Protein AF-A0A165ENP5-F1 (afdb_monomer)

Solvent-accessible surface area (backbone atoms only — not comparable to full-atom values): 23425 Å² total; per-residue (Å²): 104,73,68,52,56,52,50,51,62,69,72,46,91,74,81,82,77,80,68,81,75,86,64,61,49,88,50,73,84,78,56,50,77,87,70,47,70,85,53,81,78,75,86,72,96,71,73,92,75,52,76,76,87,35,48,94,46,67,78,52,72,85,75,48,96,73,65,76,79,52,60,53,64,81,72,68,89,69,57,70,58,74,38,61,77,60,36,72,41,37,49,46,19,20,31,40,70,56,42,59,54,91,91,49,53,82,60,71,64,71,63,85,84,69,67,70,76,65,61,81,76,35,86,84,64,39,73,92,78,55,84,84,87,71,84,87,50,66,66,52,39,48,76,41,33,80,76,67,44,96,75,71,53,81,60,44,89,58,85,88,79,60,86,81,76,85,81,81,86,79,88,62,86,88,54,69,94,81,71,88,56,88,87,54,79,82,85,71,77,80,78,59,55,94,84,56,77,87,62,47,74,60,40,72,75,33,36,74,87,55,72,50,56,89,80,67,79,81,59,92,86,72,67,69,94,57,75,89,55,72,96,70,73,94,73,81,78,70,82,37,82,61,53,80,84,70,59,75,89,75,58,65,87,63,52,69,62,49,61,39,80,80,69,86,95,60,57,68,71,56,56,51,48,37,33,51,53,44,48,51,65,72,72,59,77,92,80,88,78,91,83,84,89,79,94,68,59,67,67,55,51,49,48,50,50,53,54,51,51,51,51,54,52,51,52,49,38,59,75,66,69,41,84,53,55,42,71,40,71,75,71,50,79,41,69,77,56,85,84,75,85,81,84,79,132

Foldseek 3Di:
DVVLVVCVVVVDPDDDDADPPNDDQADAQDDCVPPPPPDDDDDDRDDDDDCPPCVVPVPDVPPDPDPDQFDFDQPPPDQPVLCVCLDLLLLQQCQAVQHADVLAAGDDHPDPPPPVPVVCPDPVNPPVPDDPPDDDDVSCCSAVVVPPDPDRPRHGHDDPHDPGDPDDDDPDPVDAPDDDDPVDDDDDPVPPPPPPPPCPVCCVVQNPPNPNVVPDDDPPPDDDPQPPDDPDDPDPPRPDRGDHDDDPVVDDPCVVVLSGRDDPPDDVVVSVVSNVVSVCVSPDDDDDDDDDDDDDDPVNVVSVVLVVVVVVVVVVCVVVVVPQWDQTSVRDTDGVDDDDDPPDD

Sequence (345 aa):
MLLAMWREKRDRRHFKCMHLLPVDDEEPPLDYGDNVLDVNFLKSIQLELDQEEDAAICEWFFYDTKHLLDTPHFNKPSCNNLSYFFNKKSFFTAKALNMAIPGGLKFEPLYWDMDTFDEDWNEFGDIKKVIIRQHIRTEFKVTFSHLCNSLPRSVHISPYHTPKNVYIHTDDPGLPAFYFDPLINPISSWVMSKNTPLVLHEDIIFGPNDADDDDFQLPEEIEPFLKTNHCQTTSLQTLSLSGRMQCVQDVPLVKNWYLAHCPPNQPLKVCVSYQKLLKCSVLNEPKTQPEKTTHLDWVEAGLQVCRQGYNMLNLFIHCKDLNYLHLDYNVNPKPVKTFIDDQGA

Radius of gyration: 34.49 Å; Cα contacts (8 Å, |Δi|>4): 209; chains: 1; bounding box: 84×54×108 Å

Structure (mmCIF, N/CA/C/O backbone):
data_AF-A0A165ENP5-F1
#
_entry.id   AF-A0A165ENP5-F1
#
loop_
_atom_site.group_PDB
_atom_site.id
_atom_site.type_symbol
_atom_site.label_atom_id
_atom_site.label_alt_id
_atom_site.label_comp_id
_atom_site.label_asym_id
_atom_site.label_entity_id
_atom_site.label_seq_id
_atom_site.pdbx_PDB_ins_code
_atom_site.Cartn_x
_atom_site.Cartn_y
_atom_site.Cartn_z
_atom_site.occupancy
_atom_site.B_iso_or_equiv
_atom_site.auth_seq_id
_atom_site.auth_comp_id
_atom_site.auth_asym_id
_atom_site.auth_atom_id
_atom_site.pdbx_PDB_model_num
ATOM 1 N N . MET A 1 1 ? 8.917 11.444 8.156 1.00 83.62 1 MET A N 1
ATOM 2 C CA . MET A 1 1 ? 9.238 11.937 6.790 1.00 83.62 1 MET A CA 1
ATOM 3 C C . MET A 1 1 ? 8.046 12.558 6.052 1.00 83.62 1 MET A C 1
ATOM 5 O O . MET A 1 1 ? 8.142 13.728 5.708 1.00 83.62 1 MET A O 1
ATOM 9 N N . LEU A 1 2 ? 6.930 11.840 5.822 1.00 86.12 2 LEU A N 1
ATOM 10 C CA . LEU A 1 2 ? 5.779 12.349 5.043 1.00 86.12 2 LEU A CA 1
ATOM 11 C C . LEU A 1 2 ? 5.306 13.745 5.502 1.00 86.12 2 LEU A C 1
ATOM 13 O O . LEU A 1 2 ? 5.234 14.662 4.691 1.00 86.12 2 LEU A O 1
ATOM 17 N N . LEU A 1 3 ? 5.053 13.918 6.804 1.00 88.88 3 LEU A N 1
ATOM 18 C CA . LEU A 1 3 ? 4.597 15.191 7.377 1.00 88.88 3 LEU A CA 1
ATOM 19 C C . LEU A 1 3 ? 5.619 16.323 7.203 1.00 88.88 3 LEU A C 1
ATOM 21 O O . LEU A 1 3 ? 5.242 17.411 6.776 1.00 88.88 3 LEU A O 1
ATOM 25 N N . ALA A 1 4 ? 6.900 16.058 7.479 1.00 89.25 4 ALA A N 1
ATOM 26 C CA . ALA A 1 4 ? 7.973 17.041 7.331 1.00 89.25 4 ALA A CA 1
ATOM 27 C C . ALA A 1 4 ? 8.077 17.544 5.882 1.00 89.25 4 ALA A C 1
ATOM 29 O O . ALA A 1 4 ? 8.069 18.746 5.645 1.00 89.25 4 ALA A O 1
ATOM 30 N N . MET A 1 5 ? 8.057 16.638 4.897 1.00 91.50 5 MET A N 1
ATOM 31 C CA . MET A 1 5 ? 8.101 17.016 3.479 1.00 91.50 5 MET A CA 1
ATOM 32 C C . MET A 1 5 ? 6.860 17.802 3.035 1.00 91.50 5 MET A C 1
ATOM 34 O O . MET A 1 5 ? 6.961 18.696 2.197 1.00 91.50 5 MET A O 1
ATOM 38 N N . TRP A 1 6 ? 5.682 17.477 3.576 1.00 92.50 6 TRP A N 1
ATOM 39 C CA . TRP A 1 6 ? 4.446 18.206 3.279 1.00 92.50 6 TRP A CA 1
ATOM 40 C C . TRP A 1 6 ? 4.456 19.621 3.855 1.00 92.50 6 TRP A C 1
ATOM 42 O O . TRP A 1 6 ? 4.022 20.542 3.165 1.00 92.50 6 TRP A O 1
ATOM 52 N N . ARG A 1 7 ? 4.950 19.798 5.088 1.00 92.00 7 ARG A N 1
ATOM 53 C CA . ARG A 1 7 ? 5.160 21.121 5.696 1.00 92.00 7 ARG A CA 1
ATOM 54 C C . ARG A 1 7 ? 6.159 21.923 4.865 1.00 92.00 7 ARG A C 1
ATOM 56 O O . ARG A 1 7 ? 5.800 22.972 4.349 1.00 92.00 7 ARG A O 1
ATOM 63 N N . GLU A 1 8 ? 7.318 21.341 4.564 1.00 92.50 8 GLU A N 1
ATOM 64 C CA . GLU A 1 8 ? 8.363 22.006 3.781 1.00 92.50 8 GLU A CA 1
ATOM 65 C C . GLU A 1 8 ? 7.873 22.462 2.399 1.00 92.50 8 GLU A C 1
ATOM 67 O O . GLU A 1 8 ? 8.142 23.582 1.965 1.00 92.50 8 GLU A O 1
ATOM 72 N N . LYS A 1 9 ? 7.111 21.612 1.698 1.00 93.81 9 LYS A N 1
ATOM 73 C CA . LYS A 1 9 ? 6.538 21.950 0.389 1.00 93.81 9 LYS A CA 1
ATOM 74 C C . LYS A 1 9 ? 5.467 23.040 0.474 1.00 93.81 9 LYS A C 1
ATOM 76 O O . LYS A 1 9 ? 5.295 23.778 -0.491 1.00 93.81 9 LYS A O 1
ATOM 81 N N . ARG A 1 10 ? 4.722 23.106 1.579 1.00 93.75 10 ARG A N 1
ATOM 82 C CA . ARG A 1 10 ? 3.702 24.136 1.815 1.00 93.75 10 ARG A CA 1
ATOM 83 C C . ARG A 1 10 ? 4.341 25.482 2.149 1.00 93.75 10 ARG A C 1
ATOM 85 O O . ARG A 1 10 ? 3.879 26.504 1.653 1.00 93.75 10 ARG A O 1
ATOM 92 N N . ASP A 1 11 ? 5.383 25.464 2.973 1.00 93.88 11 ASP A N 1
ATOM 93 C CA . ASP A 1 11 ? 5.962 26.666 3.571 1.00 93.88 11 ASP A CA 1
ATOM 94 C C . ASP A 1 11 ? 6.992 27.330 2.635 1.00 93.88 11 ASP A C 1
ATOM 96 O O . ASP A 1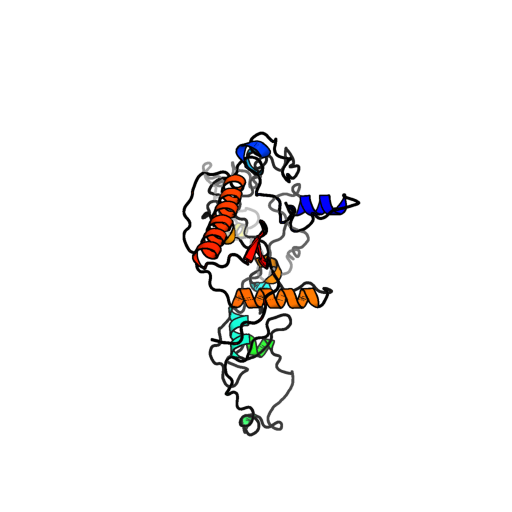 11 ? 7.124 28.559 2.604 1.00 93.88 11 ASP A O 1
ATOM 100 N N . ARG A 1 12 ? 7.686 26.551 1.790 1.00 93.00 12 ARG A N 1
ATOM 101 C CA . ARG A 1 12 ? 8.595 27.101 0.772 1.00 93.00 12 ARG A CA 1
ATOM 102 C C . ARG A 1 12 ? 7.836 27.762 -0.378 1.00 93.00 12 ARG A C 1
ATOM 104 O O . ARG A 1 12 ? 7.096 27.116 -1.111 1.00 93.00 12 ARG A O 1
ATOM 111 N N . ARG A 1 13 ? 8.143 29.040 -0.634 1.00 91.19 13 ARG A N 1
ATOM 112 C CA . ARG A 1 13 ? 7.609 29.798 -1.786 1.00 91.19 13 ARG A CA 1
ATOM 113 C C . ARG A 1 13 ? 8.140 29.307 -3.134 1.00 91.19 13 ARG A C 1
ATOM 115 O O . ARG A 1 13 ? 7.395 29.244 -4.102 1.00 91.19 13 ARG A O 1
ATOM 122 N N . HIS A 1 14 ? 9.433 28.990 -3.193 1.00 92.25 14 HIS A N 1
ATOM 123 C CA . HIS A 1 14 ? 10.100 28.524 -4.404 1.00 92.25 14 HIS A CA 1
ATOM 124 C C . HIS A 1 14 ? 10.856 27.241 -4.093 1.00 92.25 14 HIS A C 1
ATOM 126 O O . HIS A 1 14 ? 11.814 27.238 -3.320 1.00 92.25 14 HIS A O 1
ATOM 132 N N . PHE A 1 15 ? 10.418 26.148 -4.707 1.00 92.94 15 PHE A N 1
ATOM 133 C CA . PHE A 1 15 ? 11.098 24.868 -4.619 1.00 92.94 15 PHE A CA 1
ATOM 134 C C . PHE A 1 15 ? 11.884 24.640 -5.911 1.00 92.94 15 PHE A C 1
ATOM 136 O O . PHE A 1 15 ? 11.299 24.341 -6.952 1.00 92.94 15 PHE A O 1
ATOM 143 N N . LYS A 1 16 ? 13.209 24.822 -5.860 1.00 91.94 16 LYS A N 1
ATOM 144 C CA . LYS A 1 16 ? 14.089 24.548 -7.001 1.00 91.94 16 LYS A CA 1
ATOM 145 C C . LYS A 1 16 ? 14.388 23.052 -7.046 1.00 91.94 16 LYS A C 1
ATOM 147 O O . LYS A 1 16 ? 15.053 22.526 -6.157 1.00 91.94 16 LYS A O 1
ATOM 152 N N . CYS A 1 17 ? 13.895 22.377 -8.077 1.00 91.38 17 CYS A N 1
ATOM 153 C CA . CYS A 1 17 ? 14.315 21.014 -8.377 1.00 91.38 17 CYS A CA 1
ATOM 154 C C . CYS A 1 17 ? 15.764 21.029 -8.878 1.00 91.38 17 CYS A C 1
ATOM 156 O O . CYS A 1 17 ? 16.147 21.924 -9.633 1.00 91.38 17 CYS A O 1
ATOM 158 N N . MET A 1 18 ? 16.560 20.045 -8.463 1.00 91.00 18 MET A N 1
ATOM 159 C CA . MET A 1 18 ? 17.896 19.852 -9.023 1.00 91.00 18 MET A CA 1
ATOM 160 C C . MET A 1 18 ? 17.795 19.452 -10.498 1.00 91.00 18 MET A C 1
ATOM 162 O O . MET A 1 18 ? 16.814 18.829 -10.912 1.00 91.00 18 MET A O 1
ATOM 166 N N . HIS A 1 19 ? 18.810 19.808 -11.280 1.00 89.06 19 HIS A N 1
ATOM 167 C CA . HIS A 1 19 ? 18.935 19.313 -12.645 1.00 89.06 19 HIS A CA 1
ATOM 168 C C . HIS A 1 19 ? 19.323 17.828 -12.610 1.00 89.06 19 HIS A C 1
ATOM 170 O O . HIS A 1 19 ? 20.143 17.413 -11.792 1.00 89.06 19 HIS A O 1
ATOM 176 N N . LEU A 1 20 ? 18.677 17.023 -13.459 1.00 86.31 20 LEU A N 1
ATOM 177 C CA . LEU A 1 20 ? 19.096 15.642 -13.702 1.00 86.31 20 LEU A CA 1
ATOM 178 C C . LEU A 1 20 ? 20.436 15.677 -14.445 1.00 86.31 20 LEU A C 1
ATOM 180 O O . LEU A 1 20 ? 20.590 16.531 -15.312 1.00 86.31 20 LEU A O 1
ATOM 184 N N . LEU A 1 21 ? 21.347 14.755 -14.112 1.00 85.88 21 LEU A N 1
ATOM 185 C CA . LEU A 1 21 ? 22.770 14.799 -14.492 1.00 85.88 21 LEU A CA 1
ATOM 186 C C . LEU A 1 21 ? 23.471 16.032 -13.889 1.00 85.88 21 LEU A C 1
ATOM 188 O O . LEU A 1 21 ? 23.638 17.051 -14.551 1.00 85.88 21 LEU A O 1
ATOM 192 N N . PRO A 1 22 ? 23.818 15.979 -12.590 1.00 84.50 22 PRO A N 1
ATOM 193 C CA . PRO A 1 22 ? 24.392 17.127 -11.890 1.00 84.50 22 PRO A CA 1
ATOM 194 C C . PRO A 1 22 ? 25.841 17.446 -12.292 1.00 84.50 22 PRO A C 1
ATOM 196 O O . PRO A 1 22 ? 26.315 18.523 -11.942 1.00 84.50 22 PRO A O 1
ATOM 199 N N . VAL A 1 23 ? 26.523 16.527 -12.981 1.00 88.31 23 VAL A N 1
ATOM 200 C CA . VAL A 1 23 ? 27.928 16.625 -13.403 1.00 88.31 23 VAL A CA 1
ATOM 201 C C . VAL A 1 23 ? 27.985 16.618 -14.931 1.00 88.31 23 VAL A C 1
ATOM 203 O O . VAL A 1 23 ? 27.181 15.932 -15.572 1.00 88.31 23 VAL A O 1
ATOM 206 N N . ASP A 1 24 ? 28.901 17.404 -15.495 1.00 90.00 24 ASP A N 1
ATOM 207 C CA . ASP A 1 24 ? 29.100 17.500 -16.943 1.00 90.00 24 ASP A CA 1
ATOM 208 C C . ASP A 1 24 ? 29.692 16.203 -17.525 1.00 90.00 24 ASP A C 1
ATOM 210 O O . ASP A 1 24 ? 30.368 15.448 -16.831 1.00 90.00 24 ASP A O 1
ATOM 214 N N . ASP A 1 25 ? 29.450 15.942 -18.810 1.00 89.69 25 ASP A N 1
ATOM 215 C CA . ASP A 1 25 ? 29.830 14.687 -19.479 1.00 89.69 25 ASP A CA 1
ATOM 216 C C . ASP A 1 25 ? 31.356 14.460 -19.506 1.00 89.69 25 ASP A C 1
ATOM 218 O O . ASP A 1 25 ? 31.822 13.319 -19.492 1.00 89.69 25 ASP A O 1
ATOM 222 N N . GLU A 1 26 ? 32.131 15.545 -19.551 1.00 87.25 26 GLU A N 1
ATOM 223 C CA . GLU A 1 26 ? 33.596 15.532 -19.674 1.00 87.25 26 GLU A CA 1
ATOM 224 C C . GLU A 1 26 ? 34.315 15.622 -18.315 1.00 87.25 26 GLU A C 1
ATOM 226 O O . GLU A 1 26 ? 35.540 15.485 -18.240 1.00 87.25 26 GLU A O 1
ATOM 231 N N . GLU A 1 27 ? 33.573 15.854 -17.229 1.00 88.75 27 GLU A N 1
ATOM 232 C CA . GLU A 1 27 ? 34.141 15.980 -15.889 1.00 88.75 27 GLU A 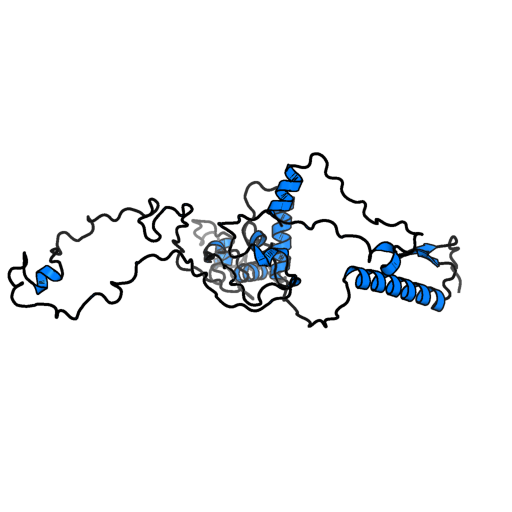CA 1
ATOM 233 C C . GLU A 1 27 ? 34.334 14.586 -15.261 1.00 88.75 27 GLU A C 1
ATOM 235 O O . GLU A 1 27 ? 33.389 13.795 -15.192 1.00 88.75 27 GLU A O 1
ATOM 240 N N . PRO A 1 28 ? 35.554 14.235 -14.808 1.00 86.75 28 PRO A N 1
ATOM 241 C CA . PRO A 1 28 ? 35.802 12.930 -14.211 1.00 86.75 28 PRO A CA 1
ATOM 242 C C . PRO A 1 28 ? 35.044 12.768 -12.881 1.00 86.75 28 PRO A C 1
ATOM 244 O O . PRO A 1 28 ? 34.806 13.754 -12.180 1.00 86.75 28 PRO A O 1
ATOM 247 N N . PRO A 1 29 ? 34.721 11.525 -12.469 1.00 86.31 29 PRO A N 1
ATOM 248 C CA . PRO A 1 29 ? 34.095 11.273 -11.177 1.00 86.31 29 PRO A CA 1
ATOM 249 C C . PRO A 1 29 ? 34.920 11.866 -10.032 1.00 86.31 29 PRO A C 1
ATOM 251 O O . PRO A 1 29 ? 36.135 11.657 -9.972 1.00 86.31 29 PRO A O 1
ATOM 254 N N . LEU A 1 30 ? 34.250 12.566 -9.113 1.00 87.06 30 LEU A N 1
ATOM 255 C CA . LEU A 1 30 ? 34.891 13.137 -7.930 1.00 87.06 30 LEU A CA 1
ATOM 256 C C . LEU A 1 30 ? 35.565 12.051 -7.086 1.00 87.06 30 LEU A C 1
ATOM 258 O O . LEU A 1 30 ? 35.014 10.964 -6.895 1.00 87.06 30 LEU A O 1
ATOM 262 N N . ASP A 1 31 ? 36.731 12.379 -6.530 1.00 87.00 31 ASP A N 1
ATOM 263 C CA . ASP A 1 31 ? 37.367 11.532 -5.527 1.00 87.00 31 ASP A CA 1
ATOM 264 C C . ASP A 1 31 ? 36.748 11.773 -4.146 1.00 87.00 31 ASP A C 1
ATOM 266 O O . ASP A 1 31 ? 36.553 12.921 -3.729 1.00 87.00 31 ASP A O 1
ATOM 270 N N . TYR A 1 32 ? 36.438 10.683 -3.444 1.00 86.81 32 TYR A N 1
ATOM 271 C CA . TYR A 1 32 ? 35.809 10.716 -2.123 1.00 86.81 32 TYR A CA 1
ATOM 272 C C . TYR A 1 32 ? 36.764 11.293 -1.073 1.00 86.81 32 TYR A C 1
ATOM 274 O O . TYR A 1 32 ? 36.343 12.084 -0.226 1.00 86.81 32 TYR A O 1
ATOM 282 N N . GLY A 1 33 ? 38.051 10.940 -1.184 1.00 87.19 33 GLY A N 1
ATOM 283 C CA . GLY A 1 33 ? 39.099 11.359 -0.260 1.00 87.19 33 GLY A CA 1
ATOM 284 C C . GLY A 1 33 ? 39.253 12.874 -0.175 1.00 87.19 33 GLY A C 1
ATOM 285 O O . GLY A 1 33 ? 39.225 13.442 0.911 1.00 87.19 33 GLY A O 1
ATOM 286 N N . ASP A 1 34 ? 39.343 13.515 -1.338 1.00 85.25 34 ASP A N 1
ATOM 287 C CA . ASP A 1 34 ? 39.658 14.939 -1.435 1.00 85.25 34 ASP A CA 1
ATOM 288 C C . ASP A 1 34 ? 38.427 15.846 -1.287 1.00 85.25 34 ASP A C 1
ATOM 290 O O . ASP A 1 34 ? 38.545 16.979 -0.823 1.00 85.25 34 ASP A O 1
ATOM 294 N N . ASN A 1 35 ? 37.240 15.378 -1.698 1.00 84.56 35 ASN A N 1
ATOM 295 C CA . ASN A 1 35 ? 36.066 16.250 -1.848 1.00 84.56 35 ASN A CA 1
ATOM 296 C C . ASN A 1 35 ? 34.932 15.980 -0.854 1.00 84.56 35 ASN A C 1
ATOM 298 O O . ASN A 1 35 ? 34.076 16.848 -0.683 1.00 84.56 35 ASN A O 1
ATOM 302 N N . VAL A 1 36 ? 34.866 14.790 -0.246 1.00 85.12 36 VAL A N 1
ATOM 303 C CA . VAL A 1 36 ? 33.688 14.364 0.534 1.00 85.12 36 VAL A CA 1
ATOM 304 C C . VAL A 1 36 ? 34.029 14.049 1.987 1.00 85.12 36 VAL A C 1
ATOM 306 O O . VAL A 1 36 ? 33.244 14.411 2.860 1.00 85.12 36 VAL A O 1
ATOM 309 N N . LEU A 1 37 ? 35.188 13.441 2.264 1.00 85.00 37 LEU A N 1
ATOM 310 C CA . LEU A 1 37 ? 35.573 13.022 3.620 1.00 85.00 37 LEU A CA 1
ATOM 311 C C . LEU A 1 37 ? 35.550 14.155 4.656 1.00 85.00 37 LEU A C 1
ATOM 313 O O . LEU A 1 37 ? 35.055 13.957 5.764 1.00 85.00 37 LEU A O 1
ATOM 317 N N . ASP A 1 38 ? 36.059 15.332 4.292 1.00 82.12 38 ASP A N 1
ATOM 318 C CA . ASP A 1 38 ? 36.242 16.453 5.225 1.00 82.12 38 ASP A CA 1
ATOM 319 C C . ASP A 1 38 ? 35.040 17.416 5.272 1.00 82.12 38 ASP A C 1
ATOM 321 O O . ASP A 1 38 ? 35.043 18.409 6.008 1.00 82.12 38 ASP A O 1
ATOM 325 N N . VAL A 1 39 ? 33.991 17.151 4.487 1.00 85.44 39 VAL A N 1
ATOM 326 C CA . VAL A 1 39 ? 32.818 18.024 4.406 1.00 85.44 39 VAL A CA 1
ATOM 327 C C . VAL A 1 39 ? 31.782 17.609 5.442 1.00 85.44 39 VAL A C 1
ATOM 329 O O . VAL A 1 39 ? 31.259 16.498 5.433 1.00 85.44 39 VAL A O 1
ATOM 332 N N . ASN A 1 40 ? 31.411 18.552 6.311 1.00 81.94 40 ASN A N 1
ATOM 333 C CA . ASN A 1 40 ? 30.320 18.337 7.255 1.00 81.94 40 ASN A CA 1
ATOM 334 C C . ASN A 1 40 ? 28.999 18.102 6.515 1.00 81.94 40 ASN A C 1
ATOM 336 O O . ASN A 1 40 ? 28.561 18.930 5.709 1.00 81.94 40 ASN A O 1
ATOM 340 N N . PHE A 1 41 ? 28.330 16.999 6.844 1.00 82.38 41 PHE A N 1
ATOM 341 C CA . PHE A 1 41 ? 27.030 16.681 6.274 1.00 82.38 41 PHE A CA 1
ATOM 342 C C . PHE A 1 41 ? 25.979 17.733 6.635 1.00 82.38 41 PHE A C 1
ATOM 344 O O . PHE A 1 41 ? 25.905 18.242 7.757 1.00 82.38 41 PHE A O 1
ATOM 351 N N . LEU A 1 42 ? 25.116 18.028 5.665 1.00 86.31 42 LEU A N 1
ATOM 352 C CA . LEU A 1 42 ? 23.923 18.834 5.888 1.00 86.31 42 LEU A CA 1
ATOM 353 C C . LEU A 1 42 ? 22.960 18.105 6.830 1.00 86.31 42 LEU A C 1
ATOM 355 O O . LEU A 1 42 ? 22.892 16.875 6.857 1.00 86.31 42 LEU A O 1
ATOM 359 N N . LYS A 1 43 ? 22.163 18.882 7.569 1.00 83.88 43 LYS A N 1
ATOM 360 C CA . LYS A 1 43 ? 21.146 18.329 8.464 1.00 83.88 43 LYS A CA 1
ATOM 361 C C . LYS A 1 43 ? 20.153 17.473 7.670 1.00 83.88 43 LYS A C 1
ATOM 363 O O . LYS A 1 43 ? 19.597 17.919 6.665 1.00 83.88 43 LYS A O 1
ATOM 368 N N . SER A 1 44 ? 19.924 16.250 8.142 1.00 85.00 44 SER A N 1
ATOM 369 C CA . SER A 1 44 ? 18.939 15.338 7.568 1.00 85.00 44 SER A CA 1
ATOM 370 C C . SER A 1 44 ? 17.506 15.823 7.826 1.00 85.00 44 SER A C 1
ATOM 372 O O . SER A 1 44 ? 17.253 16.717 8.638 1.00 85.00 44 SER A O 1
ATOM 374 N N . ILE A 1 45 ? 16.536 15.237 7.118 1.00 84.88 45 ILE A N 1
ATOM 375 C CA . ILE A 1 45 ? 15.117 15.552 7.321 1.00 84.88 45 ILE A CA 1
ATOM 376 C C . ILE A 1 45 ? 14.669 14.945 8.655 1.00 84.88 45 ILE A C 1
ATOM 378 O O . ILE A 1 45 ? 14.308 13.770 8.723 1.00 84.88 45 ILE A O 1
ATOM 382 N N . GLN A 1 46 ? 14.660 15.767 9.698 1.00 83.69 46 GLN A N 1
ATOM 383 C CA . GLN A 1 46 ? 14.171 15.416 11.029 1.00 83.69 46 GLN A CA 1
ATOM 384 C C . GLN A 1 46 ? 12.820 16.094 11.281 1.00 83.69 46 GLN A C 1
ATOM 386 O O . GLN A 1 46 ? 12.576 17.207 10.815 1.00 83.69 46 GLN A O 1
ATOM 391 N N . LEU A 1 47 ? 11.922 15.397 11.976 1.00 85.25 47 LEU A N 1
ATOM 392 C CA . LEU A 1 47 ? 10.689 15.989 12.497 1.00 85.25 47 LEU A CA 1
ATOM 393 C C . LEU A 1 47 ? 10.966 16.435 13.934 1.00 85.25 47 LEU A C 1
ATOM 395 O O . LEU A 1 47 ? 11.618 15.707 14.673 1.00 85.25 47 LEU A O 1
ATOM 399 N N . GLU A 1 48 ? 10.484 17.611 14.318 1.00 83.88 48 GLU A N 1
ATOM 400 C CA . GLU A 1 48 ? 10.505 18.037 15.719 1.00 83.88 48 GLU A CA 1
ATOM 401 C C . GLU A 1 48 ? 9.507 17.173 16.499 1.00 83.88 48 GLU A C 1
ATOM 403 O O . GLU A 1 48 ? 8.323 17.152 16.155 1.00 83.88 48 GLU A O 1
ATOM 408 N N . LEU A 1 49 ? 10.023 16.409 17.464 1.00 85.56 49 LEU A N 1
ATOM 409 C CA . LEU A 1 49 ? 9.246 15.543 18.354 1.00 85.56 49 LEU A CA 1
ATOM 410 C C . LEU A 1 49 ? 8.946 16.276 19.657 1.00 85.56 49 LEU A C 1
ATOM 412 O O . LEU A 1 49 ? 9.734 17.128 20.083 1.00 85.56 49 LEU A O 1
ATOM 416 N N . ASP A 1 50 ? 7.8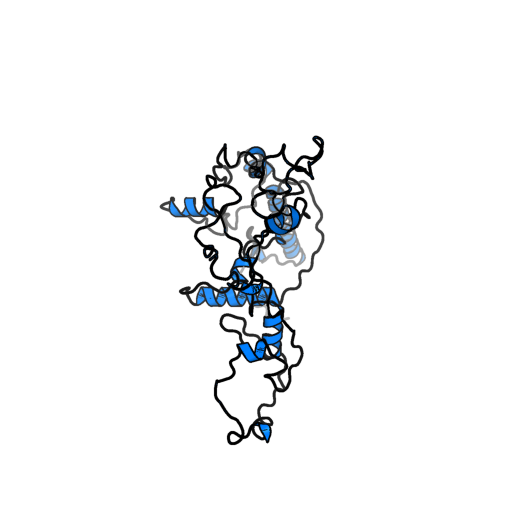27 15.924 20.279 1.00 87.81 50 ASP A N 1
ATOM 417 C CA . ASP A 1 50 ? 7.468 16.452 21.590 1.00 87.81 50 ASP A CA 1
ATOM 418 C C . ASP A 1 50 ? 8.260 15.724 22.688 1.00 87.81 50 ASP A C 1
ATOM 420 O O . ASP A 1 50 ? 8.392 14.501 22.685 1.00 87.81 50 ASP A O 1
ATOM 424 N N . GLN A 1 51 ? 8.811 16.471 23.642 1.00 84.25 51 GLN A N 1
ATOM 425 C CA . GLN A 1 51 ? 9.622 15.898 24.716 1.00 84.25 51 GLN A CA 1
ATOM 426 C C . GLN A 1 51 ? 8.790 15.087 25.715 1.00 84.25 51 GLN A C 1
ATOM 428 O O . GLN A 1 51 ? 9.346 14.191 26.348 1.00 84.25 51 GLN A O 1
ATOM 433 N N . GLU A 1 52 ? 7.495 15.379 25.855 1.00 84.19 5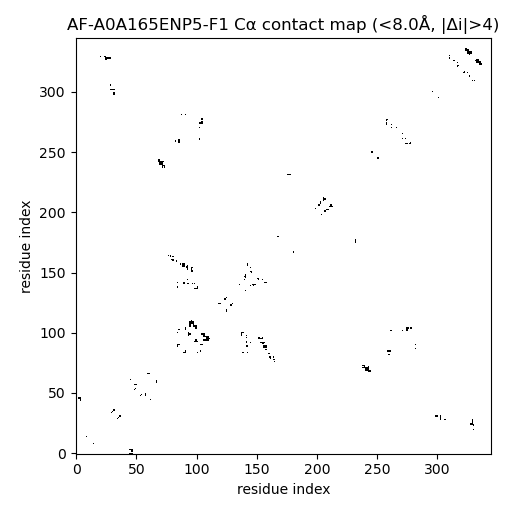2 GLU A N 1
ATOM 434 C CA . GLU A 1 52 ? 6.610 14.686 26.796 1.00 84.19 52 GLU A CA 1
ATOM 435 C C . GLU A 1 52 ? 5.857 13.532 26.124 1.00 84.19 52 GLU A C 1
ATOM 437 O O . GLU A 1 52 ? 5.906 12.402 26.614 1.00 84.19 52 GLU A O 1
ATOM 442 N N . GLU A 1 53 ? 5.210 13.776 24.980 1.00 82.25 53 GLU A N 1
ATOM 443 C CA . GLU A 1 53 ? 4.405 12.752 24.292 1.00 82.25 53 GLU A CA 1
ATOM 444 C C . GLU A 1 53 ? 5.272 11.688 23.598 1.00 82.25 53 GLU A C 1
ATOM 446 O O . GLU A 1 53 ? 4.978 10.492 23.677 1.00 82.25 53 GLU A O 1
ATOM 451 N N . ASP A 1 54 ? 6.380 12.098 22.969 1.00 84.19 54 ASP A N 1
ATOM 452 C CA . ASP A 1 54 ? 7.269 11.204 22.217 1.00 84.19 54 ASP A CA 1
ATOM 453 C C . ASP A 1 54 ? 8.485 10.743 23.042 1.00 84.19 54 ASP A C 1
ATOM 455 O O . ASP A 1 54 ? 9.432 10.172 22.491 1.00 84.19 54 ASP A O 1
ATOM 459 N N . ALA A 1 55 ? 8.477 10.939 24.367 1.00 82.38 55 ALA A N 1
ATOM 460 C CA . ALA A 1 55 ? 9.602 10.643 25.264 1.00 82.38 55 ALA A CA 1
ATOM 461 C C . ALA A 1 55 ? 10.193 9.231 25.070 1.00 82.38 55 ALA A C 1
ATOM 463 O O . ALA A 1 55 ? 11.408 9.048 25.106 1.00 82.38 55 ALA A O 1
ATOM 464 N N . ALA A 1 56 ? 9.342 8.233 24.803 1.00 79.81 56 ALA A N 1
ATOM 465 C CA . ALA A 1 56 ? 9.749 6.841 24.587 1.00 79.81 56 ALA A CA 1
ATOM 466 C C . ALA A 1 56 ? 10.543 6.603 23.283 1.00 79.81 56 ALA A C 1
ATOM 468 O O . ALA A 1 56 ? 11.171 5.554 23.116 1.00 79.81 56 ALA A O 1
ATOM 469 N N . ILE A 1 57 ? 10.481 7.542 22.337 1.00 80.00 57 ILE A N 1
ATOM 470 C CA . ILE A 1 57 ? 11.000 7.416 20.967 1.00 80.00 57 ILE A CA 1
ATOM 471 C C . ILE A 1 57 ? 12.067 8.491 20.668 1.00 80.00 57 ILE A C 1
ATOM 473 O O . ILE A 1 57 ? 12.954 8.263 19.842 1.00 80.00 57 ILE A O 1
ATOM 477 N N . CYS A 1 58 ? 12.033 9.629 21.370 1.00 78.88 58 CYS A N 1
ATOM 478 C CA . CYS A 1 58 ? 12.893 10.800 21.167 1.00 78.88 58 CYS A CA 1
ATOM 479 C C . CYS A 1 58 ? 14.401 10.506 21.096 1.00 78.88 58 CYS A C 1
ATOM 481 O O . CYS A 1 58 ? 15.096 11.112 20.280 1.00 78.88 58 CYS A O 1
ATOM 483 N N . GLU A 1 59 ? 14.915 9.592 21.923 1.00 74.56 59 GLU A N 1
ATOM 484 C CA . GLU A 1 59 ? 16.360 9.342 22.029 1.00 74.56 59 GLU A CA 1
ATOM 485 C C . GLU A 1 59 ? 16.929 8.564 20.830 1.00 74.56 59 GLU A C 1
ATOM 487 O O . GLU A 1 59 ? 18.009 8.886 20.342 1.00 74.56 59 GLU A O 1
ATOM 492 N N . TRP A 1 60 ? 16.203 7.572 20.307 1.00 74.69 60 TRP A N 1
ATOM 493 C CA . TRP A 1 60 ? 16.757 6.605 19.346 1.00 74.69 60 TRP A CA 1
ATOM 494 C C . TRP A 1 60 ? 16.220 6.753 17.913 1.00 74.69 60 TRP A C 1
ATOM 496 O O . TRP A 1 60 ? 16.827 6.246 16.968 1.00 74.69 60 TRP A O 1
ATOM 506 N N . PHE A 1 61 ? 15.103 7.454 17.702 1.00 75.31 61 PHE A N 1
ATOM 507 C CA . PHE A 1 61 ? 14.416 7.486 16.401 1.00 75.31 61 PHE A CA 1
ATOM 508 C C . PHE A 1 61 ? 15.183 8.194 15.276 1.00 75.31 61 PHE A C 1
ATOM 510 O O . PHE A 1 61 ? 15.045 7.811 14.117 1.00 75.31 61 PHE A O 1
ATOM 517 N N . PHE A 1 62 ? 15.992 9.213 15.585 1.00 67.56 62 PHE A N 1
ATOM 518 C CA . PHE A 1 62 ? 16.741 9.970 14.568 1.00 67.56 62 PHE A CA 1
ATOM 519 C C . PHE A 1 62 ? 18.246 9.716 14.546 1.00 67.56 62 PHE A C 1
ATOM 521 O O . PHE A 1 62 ? 18.898 10.140 13.590 1.00 67.56 62 PHE A O 1
ATOM 528 N N . TYR A 1 63 ? 18.794 9.074 15.576 1.00 64.94 63 TYR A N 1
ATOM 529 C CA . TYR A 1 63 ? 20.242 8.986 15.768 1.00 64.94 63 TYR A CA 1
ATOM 530 C C . TYR A 1 63 ? 20.819 7.602 15.441 1.00 64.94 63 TYR A C 1
ATOM 532 O O . TYR A 1 63 ? 21.963 7.530 14.997 1.00 64.94 63 TYR A O 1
ATOM 540 N N . ASP A 1 64 ? 20.027 6.527 15.535 1.00 63.31 64 ASP A N 1
ATOM 541 C CA . ASP A 1 64 ? 20.491 5.170 15.228 1.00 63.31 64 ASP A CA 1
ATOM 542 C C . ASP A 1 64 ? 20.123 4.711 13.811 1.00 63.31 64 ASP A C 1
ATOM 544 O O . ASP A 1 64 ? 18.968 4.744 13.394 1.00 63.31 64 ASP A O 1
ATOM 548 N N . THR A 1 65 ? 21.112 4.199 13.072 1.00 59.12 65 THR A N 1
ATOM 549 C CA . THR A 1 65 ? 20.926 3.619 11.724 1.00 59.12 65 THR A CA 1
ATOM 550 C C . THR A 1 65 ? 20.332 2.207 11.744 1.00 59.12 65 THR A C 1
ATOM 552 O O . THR A 1 65 ? 19.825 1.730 10.727 1.00 59.12 65 THR A O 1
ATOM 555 N N . LYS A 1 66 ? 20.375 1.523 12.893 1.00 56.16 66 LYS A N 1
ATOM 556 C CA . LYS A 1 66 ? 19.766 0.207 13.123 1.00 56.16 66 LYS A CA 1
ATOM 557 C C . LYS A 1 66 ? 18.906 0.284 14.378 1.00 56.16 66 LYS A C 1
ATOM 559 O O . LYS A 1 66 ? 19.407 0.118 15.482 1.00 56.16 66 LYS A O 1
ATOM 564 N N . HIS A 1 67 ? 17.619 0.555 14.200 1.00 56.53 67 HIS A N 1
ATOM 565 C CA . HIS A 1 67 ? 16.678 0.607 15.317 1.00 56.53 67 HIS A CA 1
ATOM 566 C C . HIS A 1 67 ? 16.491 -0.767 15.984 1.00 56.53 67 HIS A C 1
ATOM 568 O O . HIS A 1 67 ? 16.744 -1.805 15.363 1.00 56.53 67 HIS A O 1
ATOM 574 N N . LEU A 1 68 ? 16.032 -0.737 17.244 1.00 51.06 68 LEU A N 1
ATOM 575 C CA . LEU A 1 68 ? 15.697 -1.886 18.093 1.00 51.06 68 LEU A CA 1
ATOM 576 C C . LEU A 1 68 ? 15.091 -3.047 17.281 1.00 51.06 68 LEU A C 1
ATOM 578 O O . LEU A 1 68 ? 14.088 -2.875 16.587 1.00 51.06 68 LEU A O 1
ATOM 582 N N . LEU A 1 69 ? 15.698 -4.232 17.408 1.00 45.94 69 LEU A N 1
ATOM 583 C CA . LEU A 1 69 ? 15.401 -5.447 16.634 1.00 45.94 69 LEU A CA 1
ATOM 584 C C . LEU A 1 69 ? 13.980 -6.011 16.827 1.00 45.94 69 LEU A C 1
ATOM 586 O O . LEU A 1 69 ? 13.607 -6.941 16.121 1.00 45.94 69 LEU A O 1
ATOM 590 N N . ASP A 1 70 ? 13.180 -5.426 17.715 1.00 41.38 70 ASP A N 1
ATOM 591 C CA . ASP A 1 70 ? 11.816 -5.838 18.020 1.00 41.38 70 ASP A CA 1
ATOM 592 C C . ASP A 1 70 ? 10.965 -4.602 18.326 1.00 41.38 70 ASP A C 1
ATOM 594 O O . ASP A 1 70 ? 10.869 -4.161 19.470 1.00 41.38 70 ASP A O 1
ATOM 598 N N . THR A 1 71 ? 10.347 -4.013 17.299 1.00 41.03 71 THR A N 1
ATOM 599 C CA . THR A 1 71 ? 9.283 -3.022 17.506 1.00 41.03 71 THR A CA 1
ATOM 600 C C . THR A 1 71 ? 7.933 -3.609 17.091 1.00 41.03 71 THR A C 1
ATOM 602 O O . THR A 1 71 ? 7.809 -4.177 16.000 1.00 41.03 71 THR A O 1
ATOM 605 N N . PRO A 1 72 ? 6.903 -3.507 17.951 1.00 45.06 72 PRO A N 1
ATOM 606 C CA . PRO A 1 72 ? 5.565 -3.989 17.649 1.00 45.06 72 PRO A CA 1
ATOM 607 C C . PRO A 1 72 ? 4.963 -3.160 16.511 1.00 45.06 72 PRO A C 1
ATOM 609 O O . PRO A 1 72 ? 4.706 -1.964 16.651 1.00 45.06 72 PRO A O 1
ATOM 612 N N . HIS A 1 73 ? 4.688 -3.787 15.368 1.00 44.12 73 HIS A N 1
ATOM 613 C CA . HIS A 1 73 ? 3.876 -3.145 14.342 1.00 44.12 73 HIS A CA 1
ATOM 614 C C . HIS A 1 73 ? 2.419 -3.095 14.799 1.00 44.12 73 HIS A C 1
ATOM 616 O O . HIS A 1 73 ? 1.773 -4.129 14.973 1.00 44.12 73 HIS A O 1
ATOM 622 N N . PHE A 1 74 ? 1.874 -1.884 14.926 1.00 38.56 74 PHE A N 1
ATOM 623 C CA . PHE A 1 74 ? 0.438 -1.698 15.079 1.00 38.56 74 PHE A CA 1
ATOM 624 C C . PHE A 1 74 ? -0.261 -2.051 13.763 1.00 38.56 74 PHE A C 1
ATOM 626 O O . PHE A 1 74 ? -0.426 -1.223 12.864 1.00 38.56 74 PHE A O 1
ATOM 633 N N . ASN A 1 75 ? -0.704 -3.299 13.644 1.00 43.31 75 ASN A N 1
ATOM 634 C CA . ASN A 1 75 ? -1.751 -3.624 12.693 1.00 43.31 75 ASN A CA 1
ATOM 635 C C . ASN A 1 75 ? -3.048 -3.061 13.264 1.00 43.31 75 ASN A C 1
ATOM 637 O O . ASN A 1 75 ? -3.668 -3.679 14.129 1.00 43.31 75 ASN A O 1
ATOM 641 N N . LYS A 1 76 ? -3.461 -1.882 12.776 1.00 46.12 76 LYS A N 1
ATOM 642 C CA . LYS A 1 76 ? -4.816 -1.371 13.015 1.00 46.12 76 LYS A CA 1
ATOM 643 C C . LYS A 1 76 ? -5.791 -2.531 12.798 1.00 46.12 76 LYS A C 1
ATOM 645 O O . LYS A 1 76 ? -5.622 -3.222 11.788 1.00 46.12 76 LYS A O 1
ATOM 650 N N . PRO A 1 77 ? -6.773 -2.767 13.690 1.00 48.16 77 PRO A N 1
ATOM 651 C CA . PRO A 1 77 ? -7.762 -3.816 13.493 1.00 48.16 77 PRO A CA 1
ATOM 652 C C . PRO A 1 77 ? -8.484 -3.559 12.170 1.00 48.16 77 PRO A C 1
ATOM 654 O O . PRO A 1 77 ? -9.381 -2.724 12.050 1.00 48.16 77 PRO A O 1
ATOM 657 N N . SER A 1 78 ? -7.995 -4.234 11.135 1.00 56.31 78 SER A N 1
ATOM 658 C CA . SER A 1 78 ? -8.470 -4.112 9.773 1.00 56.31 78 SER A CA 1
ATOM 659 C C . SER A 1 78 ? -9.825 -4.785 9.732 1.00 56.31 78 SER A C 1
ATOM 661 O O . SER A 1 78 ? -9.946 -5.991 9.947 1.00 56.31 78 SER A O 1
ATOM 663 N N . CYS A 1 79 ? -10.866 -4.007 9.459 1.00 62.06 79 CYS A N 1
ATOM 664 C CA . CYS A 1 79 ? -12.167 -4.560 9.135 1.00 62.06 79 CYS A CA 1
ATOM 665 C C . CYS A 1 79 ? -12.037 -5.345 7.825 1.00 62.06 79 CYS A C 1
ATOM 667 O O . CYS A 1 79 ? -12.153 -4.771 6.746 1.00 62.06 79 CYS A O 1
ATOM 669 N N . ASN A 1 80 ? -11.842 -6.660 7.912 1.00 72.00 80 ASN A N 1
ATOM 670 C CA . ASN A 1 80 ? -11.732 -7.547 6.746 1.00 72.00 80 ASN A CA 1
ATOM 671 C C . ASN A 1 80 ? -12.975 -7.498 5.835 1.00 72.00 80 ASN A C 1
ATOM 673 O O . ASN A 1 80 ? -12.904 -7.846 4.661 1.00 72.00 80 ASN A O 1
ATOM 677 N N . ASN A 1 81 ? -14.107 -7.011 6.349 1.00 83.81 81 ASN A N 1
ATOM 678 C CA . ASN A 1 81 ? -15.309 -6.750 5.558 1.00 83.81 81 ASN A CA 1
ATOM 679 C C . ASN A 1 81 ? -15.148 -5.604 4.542 1.00 83.81 81 ASN A C 1
ATOM 681 O O . ASN A 1 81 ? -15.859 -5.598 3.542 1.00 83.81 81 ASN A O 1
ATOM 685 N N . LEU A 1 82 ? -14.248 -4.636 4.769 1.00 83.38 82 LEU A N 1
ATOM 686 C CA . LEU A 1 82 ? -14.042 -3.513 3.843 1.00 83.38 82 LEU A CA 1
ATOM 687 C C . LEU A 1 82 ? -13.496 -3.992 2.493 1.00 83.38 82 LEU A C 1
ATOM 689 O O . LEU A 1 82 ? -13.832 -3.429 1.458 1.00 83.38 82 LEU A O 1
ATOM 693 N N . SER A 1 83 ? -12.685 -5.050 2.501 1.00 82.44 83 SER A N 1
ATOM 694 C CA . SER A 1 83 ? -12.116 -5.642 1.292 1.00 82.44 83 SER A CA 1
ATOM 695 C C . SER A 1 83 ? -13.038 -6.675 0.636 1.00 82.44 83 SER A C 1
ATOM 697 O O . SER A 1 83 ? -12.601 -7.430 -0.235 1.00 82.44 83 SER A O 1
ATOM 699 N N . TYR A 1 84 ? -14.322 -6.735 1.015 1.00 86.69 84 TYR A N 1
ATOM 700 C CA . TYR A 1 84 ? -15.302 -7.549 0.299 1.00 86.69 84 TYR A CA 1
ATOM 701 C C . TYR A 1 84 ? -15.321 -7.143 -1.184 1.00 86.69 84 TYR A C 1
ATOM 703 O O . TYR A 1 84 ? -15.266 -5.964 -1.511 1.00 86.69 84 TYR A O 1
ATOM 711 N N . PHE A 1 85 ? -15.301 -8.127 -2.087 1.00 84.25 85 PHE A N 1
ATOM 712 C CA . PHE A 1 85 ? -14.981 -7.987 -3.524 1.00 84.25 85 PHE A CA 1
ATOM 713 C C . PHE A 1 85 ? -13.572 -7.520 -3.903 1.00 84.25 85 PHE A C 1
ATOM 715 O O . PHE A 1 85 ? -13.105 -7.878 -4.982 1.00 84.25 85 PHE A O 1
ATOM 722 N N . PHE A 1 86 ? -12.859 -6.817 -3.034 1.00 87.38 86 PHE A N 1
ATOM 723 C CA . PHE A 1 86 ? -11.512 -6.304 -3.281 1.00 87.38 86 PHE A CA 1
ATOM 724 C C . PHE A 1 86 ? -10.408 -7.187 -2.674 1.00 87.38 86 PHE A C 1
ATOM 726 O O . PHE A 1 86 ? -9.361 -6.726 -2.227 1.00 87.38 86 PHE A O 1
ATOM 733 N N . ASN A 1 87 ? -10.652 -8.499 -2.672 1.00 87.31 87 ASN A N 1
ATOM 734 C CA . ASN A 1 87 ? -9.729 -9.523 -2.196 1.00 87.31 87 ASN A CA 1
ATOM 735 C C . ASN A 1 87 ? -9.046 -10.226 -3.375 1.00 87.31 87 ASN A C 1
ATOM 737 O O . ASN A 1 87 ? -9.640 -10.390 -4.441 1.00 87.31 87 ASN A O 1
ATOM 741 N N . LYS A 1 88 ? -7.834 -10.760 -3.161 1.00 88.06 88 LYS A N 1
ATOM 742 C CA . LYS A 1 88 ? -7.096 -11.532 -4.185 1.00 88.06 88 LYS A CA 1
ATOM 743 C C . LYS A 1 88 ? -7.943 -12.638 -4.824 1.00 88.06 88 LYS A C 1
ATOM 745 O O . LYS A 1 88 ? -7.967 -12.764 -6.041 1.00 88.06 88 LYS A O 1
ATOM 750 N N . LYS A 1 89 ? -8.688 -13.392 -4.005 1.00 89.81 89 LYS A N 1
ATOM 751 C CA . LYS A 1 89 ? -9.574 -14.470 -4.474 1.00 89.81 89 LYS A CA 1
ATOM 752 C C . LYS A 1 89 ? -10.658 -13.955 -5.425 1.00 89.81 89 LYS A C 1
ATOM 754 O O . LYS A 1 89 ? -10.867 -14.545 -6.475 1.00 89.81 89 LYS A O 1
ATOM 759 N N . SER A 1 90 ? -11.280 -12.823 -5.097 1.00 90.75 90 SER A N 1
ATOM 760 C CA . SER A 1 90 ? -12.288 -12.191 -5.953 1.00 90.75 90 SER A CA 1
ATOM 761 C C . SER A 1 90 ? -11.692 -11.722 -7.284 1.00 90.75 90 SER A C 1
ATOM 763 O O . SER A 1 90 ? -12.322 -11.900 -8.322 1.00 90.75 90 SER A O 1
ATOM 765 N N . PHE A 1 91 ? -10.460 -11.196 -7.284 1.00 90.56 91 PHE A N 1
ATOM 766 C CA . PHE A 1 91 ? -9.757 -10.831 -8.520 1.00 90.56 91 PHE A CA 1
ATOM 767 C C . PHE A 1 91 ? -9.376 -12.042 -9.377 1.00 90.56 91 PHE A C 1
ATOM 769 O O . PHE A 1 91 ? -9.490 -11.963 -10.598 1.00 90.56 91 PHE A O 1
ATOM 776 N N . PHE A 1 92 ? -8.965 -13.160 -8.773 1.00 90.69 92 PHE A N 1
ATOM 777 C CA . PHE A 1 92 ? -8.706 -14.398 -9.516 1.00 90.69 92 PHE A CA 1
ATOM 778 C C . PHE A 1 92 ? -9.980 -14.949 -10.153 1.00 90.69 92 PHE A C 1
ATOM 780 O O . PHE A 1 92 ? -9.966 -15.308 -11.325 1.00 90.69 92 PHE A O 1
ATOM 787 N N . THR A 1 93 ? -11.095 -14.922 -9.429 1.00 91.19 93 THR A N 1
ATOM 788 C CA . THR A 1 93 ? -12.406 -15.306 -9.962 1.00 91.19 93 THR A CA 1
ATOM 789 C C . THR A 1 93 ? -12.860 -14.391 -11.093 1.00 91.19 93 THR A C 1
ATOM 791 O O . THR A 1 93 ? -13.278 -14.873 -12.141 1.00 91.19 93 THR A O 1
ATOM 794 N N . ALA A 1 94 ? -12.727 -13.073 -10.926 1.00 91.50 94 ALA A N 1
ATOM 795 C CA . ALA A 1 94 ? -13.045 -12.103 -11.971 1.00 91.50 94 ALA A CA 1
ATOM 796 C C . ALA A 1 94 ? -12.187 -12.327 -13.232 1.00 91.50 94 ALA A C 1
ATOM 798 O O . ALA A 1 94 ? -12.713 -12.323 -14.343 1.00 91.50 94 ALA A O 1
ATOM 799 N N . LYS A 1 95 ? -10.888 -12.616 -13.061 1.00 90.00 95 LYS A N 1
ATOM 800 C CA . LYS A 1 95 ? -9.974 -12.992 -14.151 1.00 90.00 95 LYS A CA 1
ATOM 801 C C . LYS A 1 95 ? -10.418 -14.275 -14.856 1.00 90.00 95 LYS A C 1
ATOM 803 O O . LYS A 1 95 ? -10.448 -14.312 -16.081 1.00 90.00 95 LYS A O 1
ATOM 808 N N . ALA A 1 96 ? -10.761 -15.310 -14.096 1.00 90.19 96 ALA A N 1
ATOM 809 C CA . ALA A 1 96 ? -11.156 -16.607 -14.635 1.00 90.19 96 ALA A CA 1
ATOM 810 C C . ALA A 1 96 ? -12.470 -16.540 -15.434 1.00 90.19 96 ALA A C 1
ATOM 812 O O . ALA A 1 96 ? -12.595 -17.190 -16.468 1.00 90.19 96 ALA A O 1
ATOM 813 N N . LEU A 1 97 ? -13.414 -15.704 -14.987 1.00 89.00 97 LEU A N 1
ATOM 814 C CA . LEU A 1 97 ? -14.707 -15.475 -15.639 1.00 89.00 97 LEU A CA 1
ATOM 815 C C . LEU A 1 97 ? -14.673 -14.403 -16.742 1.00 89.00 97 LEU A C 1
ATOM 817 O O . LEU A 1 97 ? -15.716 -14.116 -17.322 1.00 89.00 97 LEU A O 1
ATOM 821 N N . ASN A 1 98 ? -13.519 -13.781 -17.013 1.00 89.50 98 ASN A N 1
ATOM 822 C CA . ASN A 1 98 ? -13.403 -12.634 -17.924 1.00 89.50 98 ASN A CA 1
ATOM 823 C C . ASN A 1 98 ? -14.396 -11.493 -17.588 1.00 89.50 98 ASN A C 1
ATOM 825 O O . ASN A 1 98 ? -15.034 -10.898 -18.456 1.00 89.50 98 ASN A O 1
ATOM 829 N N . MET A 1 99 ? -14.552 -11.194 -16.296 1.00 89.50 99 MET A N 1
ATOM 830 C CA . MET A 1 99 ? -15.421 -10.129 -15.786 1.00 89.50 99 MET A CA 1
ATOM 831 C C . MET A 1 99 ? -14.612 -9.068 -15.051 1.00 89.50 99 MET A C 1
ATOM 833 O O . MET A 1 99 ? -13.546 -9.331 -14.498 1.00 89.50 99 MET A O 1
ATOM 837 N N . ALA A 1 100 ? -15.150 -7.851 -15.005 1.00 88.62 100 ALA A N 1
ATOM 838 C CA . ALA A 1 100 ? -14.566 -6.750 -14.255 1.00 88.62 100 ALA A CA 1
ATOM 839 C C . ALA A 1 100 ? -15.487 -6.343 -13.103 1.00 88.62 100 ALA A C 1
ATOM 841 O O . ALA A 1 100 ? -16.677 -6.085 -13.299 1.00 88.62 100 ALA A O 1
ATOM 842 N N . ILE A 1 101 ? -14.915 -6.260 -11.904 1.00 88.00 101 ILE A N 1
ATOM 843 C CA . ILE A 1 101 ? -15.575 -5.669 -10.736 1.00 88.00 101 ILE A CA 1
ATOM 844 C C . ILE A 1 101 ? -15.545 -4.139 -10.908 1.00 88.00 101 ILE A C 1
ATOM 846 O O . ILE A 1 101 ? -14.531 -3.615 -11.385 1.00 88.00 101 ILE A O 1
ATOM 850 N N . PRO A 1 102 ? -16.596 -3.391 -10.529 1.00 83.75 102 PRO A N 1
ATOM 851 C CA . PRO A 1 102 ? -16.560 -1.930 -10.541 1.00 83.75 102 PRO A CA 1
ATOM 852 C C . PRO A 1 102 ? -15.365 -1.375 -9.752 1.00 83.75 102 PRO A C 1
ATOM 854 O O . PRO A 1 102 ? -15.126 -1.751 -8.607 1.00 83.75 102 PRO A O 1
ATOM 857 N N . GLY A 1 103 ? -14.566 -0.513 -10.389 1.00 78.25 103 GLY A N 1
ATOM 858 C CA . GLY A 1 103 ? -13.316 0.008 -9.814 1.00 78.25 103 GLY A CA 1
ATOM 859 C C . GLY A 1 103 ? -12.178 -1.019 -9.696 1.00 78.25 103 GLY A C 1
ATOM 860 O O . GLY A 1 103 ? -11.070 -0.652 -9.315 1.00 78.25 103 GLY A O 1
ATOM 861 N N . GLY A 1 104 ? -12.433 -2.280 -10.044 1.00 80.50 104 GLY A N 1
ATOM 862 C CA . GLY A 1 104 ? -11.474 -3.372 -10.047 1.00 80.50 104 GLY A CA 1
ATOM 863 C C . GLY A 1 104 ? -10.718 -3.519 -11.366 1.00 80.50 104 GLY A C 1
ATOM 864 O O . GLY A 1 104 ? -10.677 -2.630 -12.218 1.00 80.50 104 GLY A O 1
ATOM 865 N N . LEU A 1 105 ? -10.083 -4.678 -11.508 1.00 84.31 105 LEU A N 1
ATOM 866 C CA . LEU A 1 105 ? -9.172 -4.998 -12.599 1.00 84.31 105 LEU A CA 1
ATOM 867 C C . LEU A 1 105 ? -9.902 -5.483 -13.847 1.00 84.31 105 LEU A C 1
ATOM 869 O O . LEU A 1 105 ? -10.913 -6.176 -13.762 1.00 84.31 105 LEU A O 1
ATOM 873 N N . LYS A 1 106 ? -9.322 -5.166 -15.006 1.00 84.75 106 LYS A N 1
ATOM 874 C CA . LYS A 1 106 ? -9.628 -5.822 -16.276 1.00 84.75 106 LYS A CA 1
ATOM 875 C C . LYS A 1 106 ? -8.450 -6.708 -16.656 1.00 84.75 106 LYS A C 1
ATOM 877 O O . LYS A 1 106 ? -7.303 -6.247 -16.688 1.00 84.75 106 LYS A O 1
ATOM 882 N N . PHE A 1 107 ? -8.744 -7.971 -16.914 1.00 84.44 107 PHE A N 1
ATOM 883 C CA . PHE A 1 107 ? -7.774 -8.955 -17.368 1.00 84.44 107 PHE A CA 1
ATOM 884 C C . PHE A 1 107 ? -8.088 -9.371 -18.796 1.00 84.44 107 PHE A C 1
ATOM 886 O O . PHE A 1 107 ? -9.195 -9.157 -19.281 1.00 84.44 107 PHE A O 1
ATOM 893 N N . GLU A 1 108 ? -7.090 -9.946 -19.453 1.00 85.19 108 GLU A N 1
ATOM 894 C CA . GLU A 1 108 ? -7.331 -10.677 -20.687 1.00 85.19 108 GLU A CA 1
ATOM 895 C C . GLU A 1 108 ? -8.077 -11.981 -20.366 1.00 85.19 108 GLU A C 1
ATOM 897 O O . GLU A 1 108 ? -7.869 -12.537 -19.275 1.00 85.19 108 GLU A O 1
ATOM 902 N N . PRO A 1 109 ? -8.944 -12.455 -21.278 1.00 84.62 109 PRO A N 1
ATOM 903 C CA . PRO A 1 109 ? -9.673 -13.701 -21.095 1.00 84.62 109 PRO A CA 1
ATOM 904 C C . PRO A 1 109 ? -8.711 -14.860 -20.816 1.00 84.62 109 PRO A C 1
ATOM 906 O O . PRO A 1 109 ? -7.739 -15.061 -21.541 1.00 84.62 109 PRO A O 1
ATOM 909 N N . LEU A 1 110 ? -8.980 -15.632 -19.758 1.00 83.94 110 LEU A N 1
ATOM 910 C CA . LEU A 1 110 ? -8.184 -16.825 -19.453 1.00 83.94 110 LEU A CA 1
ATOM 911 C C . LEU A 1 110 ? -8.486 -17.972 -20.428 1.00 83.94 110 LEU A C 1
ATOM 913 O O . LEU A 1 110 ? -7.600 -18.754 -20.758 1.00 83.94 110 LEU A O 1
ATOM 917 N N . TYR A 1 111 ? -9.738 -18.057 -20.875 1.00 81.75 111 TYR A N 1
ATOM 918 C CA . TYR A 1 111 ? -10.215 -19.052 -21.823 1.00 81.75 111 TYR A CA 1
ATOM 919 C C . TYR A 1 111 ? -10.808 -18.342 -23.037 1.00 81.75 111 TYR A C 1
ATOM 921 O O . TYR A 1 111 ? -11.722 -17.531 -22.882 1.00 81.75 111 TYR A O 1
ATOM 929 N N . TRP A 1 112 ? -10.283 -18.653 -24.220 1.00 72.44 112 TRP A N 1
ATOM 930 C CA . TRP A 1 112 ? -10.738 -18.088 -25.494 1.00 72.44 112 TRP A CA 1
ATOM 931 C C . TRP A 1 112 ? -11.918 -18.868 -26.088 1.00 72.44 112 TRP A C 1
ATOM 933 O O . TRP A 1 112 ? -12.712 -18.297 -26.824 1.00 72.44 112 TRP A O 1
ATOM 943 N N . ASP A 1 113 ? -12.088 -20.122 -25.666 1.00 66.69 113 ASP A N 1
ATOM 944 C CA . ASP A 1 113 ? -13.089 -21.078 -26.163 1.00 66.69 113 ASP A CA 1
ATOM 945 C C . ASP A 1 113 ? -14.503 -20.845 -25.587 1.00 66.69 113 ASP A C 1
ATOM 947 O O . ASP A 1 113 ? -15.271 -21.783 -25.381 1.00 66.69 113 ASP A O 1
ATOM 951 N N . MET A 1 114 ? -14.846 -19.608 -25.219 1.00 59.81 114 MET A N 1
ATOM 952 C CA . MET A 1 114 ? -16.227 -19.246 -24.879 1.00 59.81 114 MET A CA 1
ATOM 953 C C . MET A 1 114 ? -16.992 -19.046 -26.188 1.00 59.81 114 MET A C 1
ATOM 955 O O . MET A 1 114 ? -17.295 -17.912 -26.561 1.00 59.81 114 MET A O 1
ATOM 959 N N . ASP A 1 115 ? -17.248 -20.142 -26.905 1.00 57.88 115 ASP A N 1
ATOM 960 C CA . ASP A 1 115 ? -18.073 -20.154 -28.111 1.00 57.88 115 ASP A CA 1
ATOM 961 C C . ASP A 1 115 ? -19.479 -19.667 -27.744 1.00 57.88 115 ASP A C 1
ATOM 963 O O . ASP A 1 115 ? -20.344 -20.401 -27.276 1.00 57.88 115 ASP A O 1
ATOM 967 N N . THR A 1 116 ? -19.684 -18.363 -27.912 1.00 58.44 116 THR A N 1
ATOM 968 C CA . THR A 1 116 ? -20.889 -17.635 -27.490 1.00 58.44 116 THR A CA 1
ATOM 969 C C . THR A 1 116 ? -22.112 -18.033 -28.328 1.00 58.44 116 THR A C 1
ATOM 971 O O . THR A 1 116 ? -23.233 -17.671 -28.002 1.00 58.44 116 THR A O 1
ATOM 974 N N . PHE A 1 117 ? -21.902 -18.785 -29.411 1.00 50.44 117 PHE A N 1
ATOM 975 C CA . PHE A 1 117 ? -22.921 -19.116 -30.401 1.00 50.44 117 PHE A CA 1
ATOM 976 C C . PHE A 1 117 ? -23.827 -20.297 -30.011 1.00 50.44 117 PHE A C 1
ATOM 978 O O . PHE A 1 117 ? -24.946 -20.364 -30.517 1.00 50.44 117 PHE A O 1
ATOM 985 N N . ASP A 1 118 ? -23.405 -21.177 -29.094 1.00 55.53 118 ASP A N 1
ATOM 986 C CA . ASP A 1 118 ? -24.197 -22.358 -28.701 1.00 55.53 118 ASP A CA 1
ATOM 987 C C . ASP A 1 118 ? -25.090 -22.124 -27.462 1.00 55.53 118 ASP A C 1
ATOM 989 O O . ASP A 1 118 ? -26.045 -22.872 -27.241 1.00 55.53 118 ASP A O 1
ATOM 993 N N . GLU A 1 119 ? -24.844 -21.078 -26.656 1.00 58.28 119 GLU A N 1
ATOM 994 C CA . GLU A 1 119 ? -25.681 -20.769 -25.479 1.00 58.28 119 GLU A CA 1
ATOM 995 C C . GLU A 1 119 ? -27.034 -20.125 -25.851 1.00 58.28 119 GLU A C 1
ATOM 997 O O . GLU A 1 119 ? -28.031 -20.363 -25.162 1.00 58.28 119 GLU A O 1
ATOM 1002 N N . ASP A 1 120 ? -27.099 -19.369 -26.954 1.00 59.03 120 ASP A N 1
ATOM 1003 C CA . ASP A 1 120 ? -28.307 -18.645 -27.393 1.00 59.03 120 ASP A CA 1
ATOM 1004 C C . ASP A 1 120 ? -29.426 -19.574 -27.911 1.00 59.03 120 ASP A C 1
ATOM 1006 O O . ASP A 1 120 ? -30.594 -19.182 -27.960 1.00 59.03 120 ASP A O 1
ATOM 1010 N N . TRP A 1 121 ? -29.099 -20.829 -28.241 1.00 64.31 121 TRP A N 1
ATOM 1011 C CA . TRP A 1 121 ? -30.056 -21.869 -28.647 1.00 64.31 121 TRP A CA 1
ATOM 1012 C C . TRP A 1 121 ? -30.295 -22.927 -27.563 1.00 64.31 121 TRP A C 1
ATOM 1014 O O . TRP A 1 121 ? -30.681 -24.060 -27.855 1.00 64.31 121 TRP A O 1
ATOM 1024 N N . ASN A 1 122 ? -30.095 -22.573 -26.293 1.00 69.75 122 ASN A N 1
ATOM 1025 C CA . ASN A 1 122 ? -30.379 -23.468 -25.179 1.00 69.75 122 ASN A CA 1
ATOM 1026 C C . ASN A 1 122 ? -31.850 -23.361 -24.730 1.00 69.75 122 ASN A C 1
ATOM 1028 O O . ASN A 1 122 ? -32.370 -22.268 -24.511 1.00 69.75 122 ASN A O 1
ATOM 1032 N N . GLU A 1 123 ? -32.521 -24.495 -24.502 1.00 77.31 123 GLU A N 1
ATOM 1033 C CA . GLU A 1 123 ? -33.925 -24.546 -24.052 1.00 77.31 123 GLU A CA 1
ATOM 1034 C C . GLU A 1 123 ? -34.158 -23.795 -22.723 1.00 77.31 123 GLU A C 1
ATOM 1036 O O . GLU A 1 123 ? -35.250 -23.277 -22.465 1.00 77.31 123 GLU A O 1
ATOM 1041 N N . PHE A 1 124 ? -33.116 -23.704 -21.893 1.00 76.88 124 PHE A N 1
ATOM 1042 C CA . PHE A 1 124 ? -33.124 -22.978 -20.622 1.00 76.88 124 PHE A CA 1
ATOM 1043 C C . PHE A 1 124 ? -33.005 -21.453 -20.771 1.00 76.88 124 PHE A C 1
ATOM 1045 O O . PHE A 1 124 ? -33.382 -20.731 -19.849 1.00 76.88 124 PHE A O 1
ATOM 1052 N N . GLY A 1 125 ? -32.502 -20.962 -21.907 1.00 77.38 125 GLY A N 1
ATOM 1053 C CA . GLY A 1 125 ? -32.356 -19.535 -22.210 1.00 77.38 125 GLY A CA 1
ATOM 1054 C C . GLY A 1 125 ? -33.600 -18.893 -22.832 1.00 77.38 125 GLY A C 1
ATOM 1055 O O . GLY A 1 125 ? -33.584 -17.693 -23.102 1.00 77.38 125 GLY A O 1
ATOM 1056 N N . ASP A 1 126 ? -34.680 -19.654 -23.060 1.00 84.88 126 ASP A N 1
ATOM 1057 C CA . ASP A 1 126 ? -35.895 -19.138 -23.700 1.00 84.88 126 ASP A CA 1
ATOM 1058 C C . ASP A 1 126 ? -36.514 -17.994 -22.883 1.00 84.88 126 ASP A C 1
ATOM 1060 O O . ASP A 1 126 ? -36.993 -18.173 -21.757 1.00 84.88 126 ASP A O 1
ATOM 1064 N N . ILE A 1 127 ? -36.566 -16.810 -23.495 1.00 84.75 127 ILE A N 1
ATOM 1065 C CA . ILE A 1 127 ? -37.076 -15.580 -22.887 1.00 84.75 127 ILE A CA 1
ATOM 1066 C C . ILE A 1 127 ? -38.523 -15.709 -22.395 1.00 84.75 127 ILE A C 1
ATOM 1068 O O . ILE A 1 127 ? -38.928 -14.991 -21.484 1.00 84.75 127 ILE A O 1
ATOM 1072 N N . LYS A 1 128 ? -39.310 -16.639 -22.955 1.00 88.38 128 LYS A N 1
ATOM 1073 C CA . LYS A 1 128 ? -40.691 -16.903 -22.519 1.00 88.38 128 LYS A CA 1
ATOM 1074 C C . LYS A 1 128 ? -40.768 -17.684 -21.206 1.00 88.38 128 LYS A C 1
ATOM 1076 O O . LYS A 1 128 ? -41.802 -17.637 -20.543 1.00 88.38 128 LYS A O 1
ATOM 1081 N N . LYS A 1 129 ? -39.705 -18.405 -20.839 1.00 88.25 129 LYS A N 1
ATOM 1082 C CA . LYS A 1 129 ? -39.616 -19.224 -19.618 1.00 88.25 129 LYS A CA 1
ATOM 1083 C C . LYS A 1 129 ? -38.866 -18.508 -18.487 1.00 88.25 129 LYS A C 1
ATOM 1085 O O . LYS A 1 129 ? -39.019 -18.880 -17.324 1.00 88.25 129 LYS A O 1
ATOM 1090 N N . VAL A 1 130 ? -38.082 -17.474 -18.801 1.00 8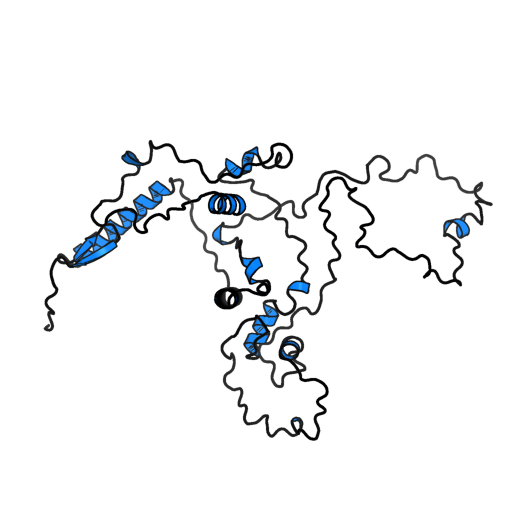7.12 130 VAL A N 1
ATOM 1091 C CA . VAL A 1 130 ? -37.272 -16.733 -17.823 1.00 87.12 130 VAL A CA 1
ATOM 1092 C C . VAL A 1 130 ? -38.050 -15.557 -17.227 1.00 87.12 130 VAL A C 1
ATOM 1094 O O . VAL A 1 130 ? -38.471 -14.637 -17.924 1.00 87.12 130 VAL A O 1
ATOM 1097 N N . ILE A 1 131 ? -38.188 -15.537 -15.898 1.00 90.81 131 ILE A N 1
ATOM 1098 C CA . ILE A 1 131 ? -38.804 -14.420 -15.167 1.00 90.81 131 ILE A CA 1
ATOM 1099 C C . ILE A 1 131 ? -37.714 -13.435 -14.726 1.00 90.81 131 ILE A C 1
ATOM 1101 O O . ILE A 1 131 ? -36.998 -13.675 -13.753 1.00 90.81 131 ILE A O 1
ATOM 1105 N N . ILE A 1 132 ? -37.623 -12.286 -15.398 1.00 89.38 132 ILE A N 1
ATOM 1106 C CA . ILE A 1 132 ? -36.662 -11.228 -15.058 1.00 89.38 132 ILE A CA 1
ATOM 1107 C C . ILE A 1 132 ? -37.315 -10.235 -14.089 1.00 89.38 132 ILE A C 1
ATOM 1109 O O . ILE A 1 132 ? -38.069 -9.356 -14.495 1.00 89.38 132 ILE A O 1
ATOM 1113 N N . ARG A 1 133 ? -37.016 -10.363 -12.790 1.00 92.88 133 ARG A N 1
ATOM 1114 C CA . ARG A 1 133 ? -37.404 -9.358 -11.775 1.00 92.88 133 ARG A CA 1
ATOM 1115 C C . ARG A 1 133 ? -36.312 -8.324 -11.535 1.00 92.88 133 ARG A C 1
ATOM 1117 O O . ARG A 1 133 ? -36.587 -7.138 -11.403 1.00 92.88 133 ARG A O 1
ATOM 1124 N N . GLN A 1 134 ? -35.072 -8.791 -11.450 1.00 92.38 134 GLN A N 1
ATOM 1125 C CA . GLN A 1 134 ? -33.884 -7.973 -11.253 1.00 92.38 134 GLN A CA 1
ATOM 1126 C C . GLN A 1 134 ? -32.775 -8.510 -12.150 1.00 92.38 134 GLN A C 1
ATOM 1128 O O . GLN A 1 134 ? -32.609 -9.722 -12.278 1.00 92.38 134 GLN A O 1
ATOM 1133 N N . HIS A 1 135 ? -32.020 -7.608 -12.772 1.00 90.25 135 HIS A N 1
ATOM 1134 C CA . HIS A 1 135 ? -30.900 -7.999 -13.615 1.00 90.25 135 HIS A CA 1
ATOM 1135 C C . HIS A 1 135 ? -29.732 -8.508 -12.760 1.00 90.25 135 HIS A C 1
ATOM 1137 O O . HIS A 1 135 ? -29.298 -7.832 -11.822 1.00 90.25 135 HIS A O 1
ATOM 1143 N N . ILE A 1 136 ? -29.193 -9.678 -13.111 1.00 89.06 136 ILE A N 1
ATOM 1144 C CA . ILE A 1 136 ? -28.038 -10.269 -12.427 1.00 89.06 136 ILE A CA 1
ATOM 1145 C C . ILE A 1 136 ? -26.797 -9.441 -12.765 1.00 89.06 136 ILE A C 1
ATOM 1147 O O . ILE A 1 136 ? -26.338 -9.407 -13.907 1.00 89.06 136 ILE A O 1
ATOM 1151 N N . ARG A 1 137 ? -26.256 -8.742 -11.766 1.00 91.69 137 ARG A N 1
ATOM 1152 C CA . ARG A 1 137 ? -25.053 -7.917 -11.928 1.00 91.69 137 ARG A CA 1
ATOM 1153 C C . ARG A 1 137 ? -23.770 -8.754 -11.898 1.00 91.69 137 ARG A C 1
ATOM 1155 O O . ARG A 1 137 ? -23.776 -9.903 -11.450 1.00 91.69 137 ARG A O 1
ATOM 1162 N N . THR A 1 138 ? -22.658 -8.174 -12.348 1.00 90.44 138 THR A N 1
ATOM 1163 C CA . THR A 1 138 ? -21.353 -8.856 -12.374 1.00 90.44 138 THR A CA 1
ATOM 1164 C C . THR A 1 138 ? -20.858 -9.208 -10.974 1.00 90.44 138 THR A C 1
ATOM 1166 O O . THR A 1 138 ? -20.204 -10.233 -10.806 1.00 90.44 138 THR A O 1
ATOM 1169 N N . GLU A 1 139 ? -21.231 -8.440 -9.948 1.00 91.19 139 GLU A N 1
ATOM 1170 C CA . GLU A 1 139 ? -20.890 -8.739 -8.556 1.00 91.19 139 GLU A CA 1
ATOM 1171 C C . GLU A 1 139 ? -21.477 -10.086 -8.113 1.00 91.19 139 GLU A C 1
ATOM 1173 O O . GLU A 1 139 ? -20.770 -10.899 -7.526 1.00 91.19 139 GLU A O 1
ATOM 1178 N N . PHE A 1 140 ? -22.730 -10.384 -8.473 1.00 92.00 140 PHE A N 1
ATOM 1179 C CA . PHE A 1 140 ? -23.350 -11.676 -8.156 1.00 92.00 140 PHE A CA 1
ATOM 1180 C C . PHE A 1 140 ? -22.656 -12.835 -8.869 1.00 92.00 140 PHE A C 1
ATOM 1182 O O . PHE A 1 140 ? -22.427 -13.877 -8.258 1.00 92.00 140 PHE A O 1
ATOM 1189 N N . LYS A 1 141 ? -22.255 -12.631 -10.130 1.00 91.19 141 LYS A N 1
ATOM 1190 C CA . LYS A 1 141 ? -21.498 -13.625 -10.901 1.00 91.19 141 LYS A CA 1
ATOM 1191 C C . LYS A 1 141 ? -20.114 -13.897 -10.311 1.00 91.19 141 LYS A C 1
ATOM 1193 O O . LYS A 1 141 ? -19.631 -15.020 -10.414 1.00 91.19 141 LYS A O 1
ATOM 1198 N N . VAL A 1 142 ? -19.489 -12.909 -9.667 1.00 91.00 142 VAL A N 1
ATOM 1199 C CA . VAL A 1 142 ? -18.197 -13.080 -8.986 1.00 91.00 142 VAL A CA 1
ATOM 1200 C C . VAL A 1 142 ? -18.363 -13.692 -7.591 1.00 91.00 142 VAL A C 1
ATOM 1202 O O . VAL A 1 142 ? -17.600 -14.595 -7.266 1.00 91.00 142 VAL A O 1
ATOM 1205 N N . THR A 1 143 ? -19.343 -13.275 -6.776 1.00 90.88 143 THR A N 1
ATOM 1206 C CA . THR A 1 143 ? -19.571 -13.851 -5.430 1.00 90.88 143 THR A CA 1
ATOM 1207 C C . THR A 1 143 ? -20.073 -15.283 -5.492 1.00 90.88 143 THR A C 1
ATOM 1209 O O . THR A 1 143 ? -19.534 -16.164 -4.828 1.00 90.88 143 THR A O 1
ATOM 1212 N N . PHE A 1 144 ? -21.129 -15.514 -6.270 1.00 92.88 144 PHE A N 1
ATOM 1213 C CA . PHE A 1 144 ? -21.825 -16.794 -6.352 1.00 92.88 144 PHE A CA 1
ATOM 1214 C C . PHE A 1 144 ? -21.484 -17.462 -7.673 1.00 92.88 144 PHE A C 1
ATOM 1216 O O . PHE A 1 144 ? -22.337 -17.736 -8.518 1.00 92.88 144 PHE A O 1
ATOM 1223 N N . SER A 1 145 ? -20.191 -17.702 -7.861 1.00 92.00 145 SER A N 1
ATOM 1224 C CA . SER A 1 145 ? -19.650 -18.051 -9.167 1.00 92.00 145 SER A CA 1
ATOM 1225 C C . SER A 1 145 ? -20.176 -19.368 -9.720 1.00 92.00 145 SER A C 1
ATOM 1227 O O . SER A 1 145 ? -20.342 -19.487 -10.928 1.00 92.00 145 SER A O 1
ATOM 1229 N N . HIS A 1 146 ? -20.470 -20.329 -8.844 1.00 92.81 146 HIS A N 1
ATOM 1230 C CA . HIS A 1 146 ? -21.035 -21.623 -9.226 1.00 92.81 146 HIS A CA 1
ATOM 1231 C C . HIS A 1 146 ? -22.546 -21.589 -9.484 1.00 92.81 146 HIS A C 1
ATOM 1233 O O . HIS A 1 146 ? -23.070 -22.525 -10.073 1.00 92.81 146 HIS A O 1
ATOM 1239 N N . LEU A 1 147 ? -23.247 -20.539 -9.043 1.00 92.38 147 LEU A N 1
ATOM 1240 C CA . LEU A 1 147 ? -24.701 -20.425 -9.179 1.00 92.38 147 LEU A CA 1
ATOM 1241 C C . LEU A 1 147 ? -25.097 -19.637 -10.431 1.00 92.38 147 LEU A C 1
ATOM 1243 O O . LEU A 1 147 ? -26.052 -19.988 -11.112 1.00 92.38 147 LEU A O 1
ATOM 1247 N N . CYS A 1 148 ? -24.390 -18.540 -10.708 1.00 89.75 148 CYS A N 1
ATOM 1248 C CA . CYS A 1 148 ? -24.795 -17.571 -11.727 1.00 89.75 148 CYS A CA 1
ATOM 1249 C C . CYS A 1 148 ? -24.066 -17.719 -13.075 1.00 89.75 148 CYS A C 1
ATOM 1251 O O . CYS A 1 148 ? -24.304 -16.898 -13.961 1.00 89.75 148 CYS A O 1
ATOM 1253 N N . ASN A 1 149 ? -23.172 -18.703 -13.232 1.00 88.56 149 ASN A N 1
ATOM 1254 C CA . ASN A 1 149 ? -22.400 -18.924 -14.461 1.00 88.56 149 ASN A CA 1
ATOM 1255 C C . ASN A 1 149 ? -22.526 -20.378 -14.935 1.00 88.56 149 ASN A C 1
ATOM 1257 O O . ASN A 1 149 ? -22.525 -21.294 -14.115 1.00 88.56 149 ASN A O 1
ATOM 1261 N N . SER A 1 150 ? -22.572 -20.578 -16.253 1.00 81.75 150 SER A N 1
ATOM 1262 C CA . SER A 1 150 ? -22.733 -21.882 -16.912 1.00 81.75 150 SER A CA 1
ATOM 1263 C C . SER A 1 150 ? -21.473 -22.759 -16.861 1.00 81.75 150 SER A C 1
ATOM 1265 O O . SER A 1 150 ? -21.591 -23.980 -16.874 1.00 81.75 150 SER A O 1
ATOM 1267 N N . LEU A 1 151 ? -20.268 -22.182 -16.735 1.00 84.19 151 LEU A N 1
ATOM 1268 C CA . LEU A 1 151 ? -18.991 -22.920 -16.734 1.00 84.19 151 LEU A CA 1
ATOM 1269 C C . LEU A 1 151 ? -17.919 -22.257 -15.834 1.00 84.19 151 LEU A C 1
ATOM 1271 O O . LEU A 1 151 ? -16.976 -21.633 -16.333 1.00 84.19 151 LEU A O 1
ATOM 1275 N N . PRO A 1 152 ? -18.014 -22.374 -14.496 1.00 88.56 152 PRO A N 1
ATOM 1276 C CA . PRO A 1 152 ? -17.051 -21.773 -13.572 1.00 88.56 152 PRO A CA 1
ATOM 1277 C C . PRO A 1 152 ? -15.719 -22.549 -13.553 1.00 88.56 152 PRO A C 1
ATOM 1279 O O . PRO A 1 152 ? -15.503 -23.431 -12.722 1.00 88.56 152 PRO A O 1
ATOM 1282 N N . ARG A 1 153 ? -14.799 -22.214 -14.464 1.00 87.75 153 ARG A N 1
ATOM 1283 C CA . ARG A 1 153 ? -13.443 -22.796 -14.534 1.00 87.75 153 ARG A CA 1
ATOM 1284 C C . ARG A 1 153 ? -12.435 -21.948 -13.757 1.00 87.75 153 ARG A C 1
ATOM 1286 O O . ARG A 1 153 ? -12.446 -20.733 -13.890 1.00 87.75 153 ARG A O 1
ATOM 1293 N N . SER A 1 154 ? -11.540 -22.577 -12.988 1.00 89.38 154 SER A N 1
ATOM 1294 C CA . SER A 1 154 ? -10.454 -21.902 -12.237 1.00 89.38 154 SER A CA 1
ATOM 1295 C C . SER A 1 154 ? -10.917 -20.761 -11.318 1.00 89.38 154 SER A C 1
ATOM 1297 O O . SER A 1 154 ? -10.236 -19.751 -11.143 1.00 89.38 154 SER A O 1
ATOM 1299 N N . VAL A 1 155 ? -12.104 -20.919 -10.733 1.00 92.00 155 VAL A N 1
ATOM 1300 C CA . VAL A 1 155 ? -12.720 -19.935 -9.842 1.00 92.00 155 VAL A CA 1
ATOM 1301 C C . VAL A 1 155 ? -12.304 -20.173 -8.386 1.00 92.00 155 VAL A C 1
ATOM 1303 O O . VAL A 1 155 ? -12.173 -21.313 -7.946 1.00 92.00 155 VAL A O 1
ATOM 1306 N N . HIS A 1 156 ? -12.133 -19.097 -7.613 1.00 91.44 156 HIS A N 1
ATOM 1307 C CA . HIS A 1 156 ? -11.809 -19.148 -6.188 1.00 91.44 156 HIS A CA 1
ATOM 1308 C C . HIS A 1 156 ? -12.955 -18.627 -5.310 1.00 91.44 156 HIS A C 1
ATOM 1310 O O . HIS A 1 156 ? -13.473 -17.528 -5.510 1.00 91.44 156 HIS A O 1
ATOM 1316 N N . ILE A 1 157 ? -13.283 -19.372 -4.253 1.00 91.06 157 ILE A N 1
ATOM 1317 C CA . ILE A 1 157 ? -14.304 -18.974 -3.275 1.00 91.06 157 ILE A CA 1
ATOM 1318 C C . ILE A 1 157 ? -13.699 -17.989 -2.267 1.00 91.06 157 ILE A C 1
ATOM 1320 O O . ILE A 1 157 ? -12.754 -18.315 -1.533 1.00 91.06 157 ILE A O 1
ATOM 1324 N N . SER A 1 158 ? -14.233 -16.769 -2.232 1.00 88.19 158 SER A N 1
ATOM 1325 C CA . SER A 1 158 ? -13.861 -15.740 -1.260 1.00 88.19 158 SER A CA 1
ATOM 1326 C C . SER A 1 158 ? -14.664 -15.883 0.045 1.00 88.19 158 SER A C 1
ATOM 1328 O O . SER A 1 158 ? -15.794 -16.370 0.024 1.00 88.19 158 SER A O 1
ATOM 1330 N N . PRO A 1 159 ? -14.102 -15.486 1.205 1.00 87.94 159 PRO A N 1
ATOM 1331 C CA . PRO A 1 159 ? -14.871 -15.403 2.444 1.00 87.94 159 PRO A CA 1
ATOM 1332 C C . PRO A 1 159 ? -16.028 -14.415 2.281 1.00 87.94 159 PRO A C 1
ATOM 1334 O O . PRO A 1 159 ? -15.813 -13.287 1.834 1.00 87.94 159 PRO A O 1
ATOM 1337 N N . TYR A 1 160 ? -17.236 -14.837 2.650 1.00 87.56 160 TYR A N 1
ATOM 1338 C CA . TYR A 1 160 ? -18.431 -14.011 2.491 1.00 87.56 160 TYR A CA 1
ATOM 1339 C C . TYR A 1 160 ? -18.506 -12.885 3.529 1.00 87.56 160 TYR A C 1
ATOM 1341 O O . TYR A 1 160 ? -18.787 -11.740 3.189 1.00 87.56 160 TYR A O 1
ATOM 1349 N N . HIS A 1 161 ? -18.242 -13.201 4.799 1.00 89.38 161 HIS A N 1
ATOM 1350 C CA . HIS A 1 161 ? -18.387 -12.252 5.895 1.00 89.38 161 HIS A CA 1
ATOM 1351 C C . HIS A 1 161 ? -17.432 -12.575 7.044 1.00 89.38 161 HIS A C 1
ATOM 1353 O O . HIS A 1 161 ? -17.177 -13.741 7.344 1.00 89.38 161 HIS A O 1
ATOM 1359 N N . THR A 1 162 ? -16.942 -11.536 7.710 1.00 88.81 162 THR A N 1
ATOM 1360 C CA . THR A 1 162 ? -16.277 -11.615 9.017 1.00 88.81 162 THR A CA 1
ATOM 1361 C C . THR A 1 162 ? -17.118 -10.861 10.046 1.00 88.81 162 THR A C 1
ATOM 1363 O O . THR A 1 162 ? -17.796 -9.910 9.653 1.00 88.81 162 THR A O 1
ATOM 1366 N N . PRO A 1 163 ? -17.080 -11.200 11.348 1.00 90.12 163 PRO A N 1
ATOM 1367 C CA . PRO A 1 163 ? -17.803 -10.429 12.360 1.00 90.12 163 PRO A CA 1
ATOM 1368 C C . PRO A 1 163 ? -17.470 -8.936 12.238 1.00 90.12 163 PRO A C 1
ATOM 1370 O O . PRO A 1 163 ? -16.325 -8.557 11.975 1.00 90.12 163 PRO A O 1
ATOM 1373 N N . LYS A 1 164 ? -18.494 -8.082 12.335 1.00 86.69 164 LYS A N 1
ATOM 1374 C CA . LYS A 1 164 ? -18.308 -6.633 12.220 1.00 86.69 164 LYS A CA 1
ATOM 1375 C C . LYS A 1 164 ? -17.443 -6.154 13.382 1.00 86.69 164 LYS A C 1
ATOM 1377 O O . LYS A 1 164 ? -17.744 -6.443 14.533 1.00 86.69 164 LYS A O 1
ATOM 1382 N N . ASN A 1 165 ? -16.388 -5.413 13.064 1.00 85.62 165 ASN A N 1
ATOM 1383 C CA . ASN A 1 165 ? -15.600 -4.731 14.075 1.00 85.62 165 ASN A CA 1
ATOM 1384 C C . ASN A 1 165 ? -16.392 -3.504 14.554 1.00 85.62 165 ASN A C 1
ATOM 1386 O O . ASN A 1 165 ? -16.693 -2.628 13.743 1.00 85.62 165 ASN A O 1
ATOM 1390 N N . VAL A 1 166 ? -16.746 -3.472 15.838 1.00 88.50 166 VAL A N 1
ATOM 1391 C CA . VAL A 1 166 ? -17.479 -2.368 16.488 1.00 88.50 166 VAL A CA 1
ATOM 1392 C C . VAL A 1 166 ? -16.546 -1.651 17.467 1.00 88.50 166 VAL A C 1
ATOM 1394 O O . VAL A 1 166 ? -16.885 -1.376 18.610 1.00 88.50 166 VAL A O 1
ATOM 1397 N N . TYR A 1 167 ? -15.313 -1.418 17.025 1.00 87.06 167 TYR A N 1
ATOM 1398 C CA . TYR A 1 167 ? -14.321 -0.688 17.796 1.00 87.06 167 TYR A CA 1
ATOM 1399 C C . TYR A 1 167 ? -14.564 0.817 17.674 1.00 87.06 167 TYR A C 1
ATOM 1401 O O . TYR A 1 167 ? -14.648 1.341 16.560 1.00 87.06 167 TYR A O 1
ATOM 1409 N N . ILE A 1 168 ? -14.651 1.494 18.816 1.00 86.56 168 ILE A N 1
ATOM 1410 C CA . ILE A 1 168 ? -14.772 2.948 18.906 1.00 86.56 168 ILE A CA 1
ATOM 1411 C C . ILE A 1 168 ? -13.396 3.503 19.261 1.00 86.56 168 ILE A C 1
ATOM 1413 O O . ILE A 1 168 ? -12.754 3.038 20.200 1.00 86.56 168 ILE A O 1
ATOM 1417 N N . HIS A 1 169 ? -12.930 4.457 18.459 1.00 83.50 169 HIS A N 1
ATOM 1418 C CA . HIS A 1 169 ? -11.668 5.142 18.699 1.00 83.50 169 HIS A CA 1
ATOM 1419 C C . HIS A 1 169 ? -11.908 6.348 19.604 1.00 83.50 169 HIS A C 1
ATOM 1421 O O . HIS A 1 169 ? -12.800 7.148 19.331 1.00 83.50 169 HIS A O 1
ATOM 1427 N N . THR A 1 170 ? -11.105 6.474 20.655 1.00 83.06 170 THR A N 1
ATOM 1428 C CA . THR A 1 170 ? -11.149 7.588 21.600 1.00 83.06 170 THR A CA 1
ATOM 1429 C C . THR A 1 170 ? -10.074 8.601 21.223 1.00 83.06 170 THR A C 1
ATOM 1431 O O . THR A 1 170 ? -8.888 8.288 21.308 1.00 83.06 170 THR A O 1
ATOM 1434 N N . ASP A 1 171 ? -10.475 9.795 20.789 1.00 80.56 171 ASP A N 1
ATOM 1435 C CA . ASP A 1 171 ? -9.526 10.854 20.413 1.00 80.56 171 ASP A CA 1
ATOM 1436 C C . ASP A 1 171 ? -9.044 11.674 21.625 1.00 80.56 171 ASP A C 1
ATOM 1438 O O . ASP A 1 171 ? -7.962 12.251 21.579 1.00 80.56 171 ASP A O 1
ATOM 1442 N N . ASP A 1 172 ? -9.835 11.724 22.704 1.00 85.50 172 ASP A N 1
ATOM 1443 C CA . ASP A 1 172 ? -9.536 12.503 23.910 1.00 85.50 172 ASP A CA 1
ATOM 1444 C C . ASP A 1 172 ? -8.919 11.617 25.014 1.00 85.50 172 ASP A C 1
ATOM 1446 O O . ASP A 1 172 ? -9.608 10.725 25.526 1.00 85.50 172 ASP A O 1
ATOM 1450 N N . PRO A 1 173 ? -7.650 11.846 25.409 1.00 81.75 173 PRO A N 1
ATOM 1451 C CA . PRO A 1 173 ? -6.994 11.097 26.481 1.00 81.75 173 PRO A CA 1
ATOM 1452 C C . PRO A 1 173 ? -7.510 11.454 27.884 1.00 81.75 173 PRO A C 1
ATOM 1454 O O . PRO A 1 173 ? -7.183 10.757 28.842 1.00 81.75 173 PRO A O 1
ATOM 1457 N N . GLY A 1 174 ? -8.294 12.528 28.035 1.00 85.81 174 GLY A N 1
ATOM 1458 C CA . GLY A 1 174 ? -8.891 12.920 29.314 1.00 85.81 174 GLY A CA 1
ATOM 1459 C C . GLY A 1 174 ? -10.073 12.046 29.742 1.00 85.81 174 GLY A C 1
ATOM 1460 O O . GLY A 1 174 ? -10.480 12.087 30.905 1.00 85.81 174 GLY A O 1
ATOM 1461 N N . LEU A 1 175 ? -10.635 11.253 28.824 1.00 86.69 175 LEU A N 1
ATOM 1462 C CA . LEU A 1 175 ? -11.741 10.346 29.117 1.00 86.69 175 LEU A CA 1
ATOM 1463 C C . LEU A 1 175 ? -11.233 9.035 29.748 1.00 86.69 175 LEU A C 1
ATOM 1465 O O . LEU A 1 175 ? -10.154 8.556 29.394 1.00 86.69 175 LEU A O 1
ATOM 1469 N N . PRO A 1 176 ? -12.003 8.410 30.663 1.00 86.81 176 PRO A N 1
ATOM 1470 C CA . PRO A 1 176 ? -11.655 7.099 31.207 1.00 86.81 176 PRO A CA 1
ATOM 1471 C C . PRO A 1 176 ? -11.486 6.053 30.098 1.00 86.81 176 PRO A C 1
ATOM 1473 O O . PRO A 1 176 ? -12.167 6.119 29.083 1.00 86.81 176 PRO A O 1
ATOM 1476 N N . ALA A 1 177 ? -10.659 5.025 30.303 1.00 83.50 177 ALA A N 1
ATOM 1477 C CA . ALA A 1 177 ? -10.461 3.978 29.289 1.00 83.50 177 ALA A CA 1
ATOM 1478 C C . ALA A 1 177 ? -11.741 3.164 29.004 1.00 83.50 177 ALA A C 1
ATOM 1480 O O . ALA A 1 177 ? -11.994 2.752 27.874 1.00 83.50 177 ALA A O 1
ATOM 1481 N N . PHE A 1 178 ? -12.560 2.944 30.036 1.00 87.12 178 PHE A N 1
ATOM 1482 C CA . PHE A 1 178 ? -13.867 2.303 29.919 1.00 87.12 178 PHE A CA 1
ATOM 1483 C C . PHE A 1 178 ? -14.957 3.324 30.234 1.00 87.12 178 PHE A C 1
ATOM 1485 O O . PHE A 1 178 ? -15.129 3.713 31.390 1.00 87.12 178 PHE A O 1
ATOM 1492 N N . TYR A 1 179 ? -15.695 3.745 29.211 1.00 89.12 179 TYR A N 1
ATOM 1493 C CA . TYR A 1 179 ? -16.862 4.611 29.351 1.00 89.12 179 TYR A CA 1
ATOM 1494 C C . TYR A 1 179 ? -17.931 4.262 28.316 1.00 89.12 179 TYR A C 1
ATOM 1496 O O . TYR A 1 179 ? -17.671 3.583 27.321 1.00 89.12 179 TYR A O 1
ATOM 1504 N N . PHE A 1 180 ? -19.157 4.710 28.579 1.00 91.50 180 PHE A N 1
ATOM 1505 C CA . PHE A 1 180 ? -20.259 4.567 27.641 1.00 91.50 180 PHE A CA 1
ATOM 1506 C C . PHE A 1 180 ? -20.182 5.682 26.597 1.00 91.50 180 PHE A C 1
ATOM 1508 O O . PHE A 1 180 ? -20.513 6.834 26.883 1.00 91.50 180 PHE A O 1
ATOM 1515 N N . ASP A 1 181 ? -19.700 5.338 25.405 1.00 91.88 181 ASP A N 1
ATOM 1516 C CA . ASP A 1 181 ? -19.553 6.291 24.310 1.00 91.88 181 ASP A CA 1
ATOM 1517 C C . ASP A 1 181 ? -20.930 6.726 23.756 1.00 91.88 181 ASP A C 1
ATOM 1519 O O . ASP A 1 181 ? -21.812 5.877 23.589 1.00 91.88 181 ASP A O 1
ATOM 1523 N N . PRO A 1 182 ? -21.136 8.017 23.427 1.00 91.25 182 PRO A N 1
ATOM 1524 C CA . PRO A 1 182 ? -22.393 8.511 22.856 1.00 91.25 182 PRO A CA 1
ATOM 1525 C C . PRO A 1 182 ? -22.830 7.848 21.538 1.00 91.25 182 PRO A C 1
ATOM 1527 O O . PRO A 1 182 ? -24.004 7.929 21.176 1.00 91.25 182 PRO A O 1
ATOM 1530 N N . LEU A 1 183 ? -21.914 7.215 20.799 1.00 91.44 183 LEU A N 1
ATOM 1531 C CA . LEU A 1 183 ? -22.206 6.439 19.589 1.00 91.44 183 LEU A CA 1
ATOM 1532 C C . LEU A 1 183 ? -22.884 5.099 19.903 1.00 91.44 183 LEU A C 1
ATOM 1534 O O . LEU A 1 183 ? -23.480 4.490 19.009 1.00 91.44 183 LEU A O 1
ATOM 1538 N N . ILE A 1 184 ? -22.785 4.613 21.143 1.00 92.75 184 ILE A N 1
ATOM 1539 C CA . ILE A 1 184 ? -23.445 3.384 21.577 1.00 92.75 184 ILE A CA 1
ATOM 1540 C C . ILE A 1 184 ? -24.920 3.691 21.833 1.00 92.75 184 ILE A C 1
ATOM 1542 O O . ILE A 1 184 ? -25.280 4.597 22.582 1.00 92.75 184 ILE A O 1
ATOM 1546 N N . ASN A 1 185 ? -25.798 2.891 21.228 1.00 92.62 185 ASN A N 1
ATOM 1547 C CA . ASN A 1 185 ? -27.230 3.013 21.474 1.00 92.62 185 ASN A CA 1
ATOM 1548 C C . ASN A 1 185 ? -27.534 2.761 22.963 1.00 92.62 185 ASN A C 1
ATOM 1550 O O . ASN A 1 185 ? -27.094 1.736 23.495 1.00 92.62 185 ASN A O 1
ATOM 1554 N N . PRO A 1 186 ? -28.306 3.638 23.632 1.00 92.25 186 PRO A N 1
ATOM 1555 C CA . PRO A 1 186 ? -28.646 3.453 25.035 1.00 92.25 186 PRO A CA 1
ATOM 1556 C C . PRO A 1 186 ? -29.429 2.154 25.222 1.00 92.25 186 PRO A C 1
ATOM 1558 O O . PRO A 1 186 ? -30.330 1.823 24.447 1.00 92.25 186 PRO A O 1
ATOM 1561 N N . ILE A 1 187 ? -29.081 1.413 26.271 1.00 88.00 187 ILE A N 1
ATOM 1562 C CA . ILE A 1 187 ? -29.726 0.142 26.584 1.00 88.00 187 ILE A CA 1
ATOM 1563 C C . ILE A 1 187 ? -31.076 0.449 27.231 1.00 88.00 187 ILE A C 1
ATOM 1565 O O . ILE A 1 187 ? -31.148 0.967 28.343 1.00 88.00 187 ILE A O 1
ATOM 1569 N N . SER A 1 188 ? -32.166 0.140 26.531 1.00 84.00 188 SER A N 1
ATOM 1570 C CA . SER A 1 188 ? -33.509 0.266 27.095 1.00 84.00 188 SER A CA 1
ATOM 1571 C C . SER A 1 188 ? -33.795 -0.888 28.059 1.00 84.00 188 SER A C 1
ATOM 1573 O O . SER A 1 188 ? -33.688 -2.048 27.665 1.00 84.00 188 SER A O 1
ATOM 1575 N N . SER A 1 189 ? -34.273 -0.597 29.268 1.00 76.44 189 SER A N 1
ATOM 1576 C CA . SER A 1 189 ? -34.738 -1.612 30.233 1.00 76.44 189 SER A CA 1
ATOM 1577 C C . SER A 1 189 ? -36.069 -2.284 29.846 1.00 76.44 189 SER A C 1
ATOM 1579 O O . SER A 1 189 ? -36.465 -3.286 30.432 1.00 76.44 189 SER A O 1
ATOM 1581 N N . TRP A 1 190 ? -36.761 -1.764 28.828 1.00 64.88 190 TRP A N 1
ATOM 1582 C CA . TRP A 1 190 ? -38.131 -2.140 28.453 1.00 64.88 190 TRP A CA 1
ATOM 1583 C C . TRP A 1 190 ? -38.292 -3.549 27.854 1.00 64.88 190 TRP A C 1
ATOM 1585 O O . TRP A 1 190 ? -39.422 -4.018 27.720 1.00 64.88 190 TRP A O 1
ATOM 1595 N N . VAL A 1 191 ? -37.194 -4.220 27.482 1.00 54.44 191 VAL A N 1
ATOM 1596 C CA . VAL A 1 191 ? -37.204 -5.564 26.861 1.00 54.44 191 VAL A CA 1
ATOM 1597 C C . VAL A 1 191 ? -37.043 -6.685 27.900 1.00 54.44 191 VAL A C 1
ATOM 1599 O O . VAL A 1 191 ? -36.996 -7.860 27.546 1.00 54.44 191 VAL A O 1
ATOM 1602 N N . MET A 1 192 ? -37.026 -6.371 29.198 1.00 54.44 192 MET A N 1
ATOM 1603 C CA . MET A 1 192 ? -37.280 -7.398 30.209 1.00 54.44 192 MET A CA 1
ATOM 1604 C C . MET A 1 192 ? -38.758 -7.782 30.117 1.00 54.44 192 MET A C 1
ATOM 1606 O O . MET A 1 192 ? -39.651 -6.942 30.237 1.00 54.44 192 MET A O 1
ATOM 1610 N N . SER A 1 193 ? -39.026 -9.047 29.798 1.00 51.78 193 SER A N 1
ATOM 1611 C CA . SER A 1 193 ? -40.379 -9.585 29.705 1.00 51.78 193 SER A CA 1
ATOM 1612 C C . SER A 1 193 ? -41.152 -9.227 30.966 1.00 51.78 193 SER A C 1
ATOM 1614 O O . SER A 1 193 ? -40.793 -9.651 32.057 1.00 51.78 193 SER A O 1
ATOM 1616 N N . LYS A 1 194 ? -42.276 -8.521 30.803 1.00 55.06 194 LYS A N 1
ATOM 1617 C CA . LYS A 1 194 ? -43.238 -8.209 31.877 1.00 55.06 194 LYS A CA 1
ATOM 1618 C C . LYS A 1 194 ? -43.708 -9.442 32.677 1.00 55.06 194 LYS A C 1
ATOM 1620 O O . LYS A 1 194 ? -44.341 -9.281 33.710 1.00 55.06 194 LYS A O 1
ATOM 1625 N N . ASN A 1 195 ? -43.405 -10.649 32.188 1.00 52.38 195 ASN A N 1
ATOM 1626 C CA . ASN A 1 195 ? -43.807 -11.936 32.746 1.00 52.38 195 ASN A CA 1
ATOM 1627 C C . ASN A 1 195 ? -42.654 -12.729 33.387 1.00 52.38 195 ASN A C 1
ATOM 1629 O O . ASN A 1 195 ? -42.904 -13.818 33.895 1.00 52.38 195 ASN A O 1
ATOM 1633 N N . THR A 1 196 ? -41.416 -12.228 33.360 1.00 52.62 196 THR A N 1
ATOM 1634 C CA . THR A 1 196 ? -40.339 -12.795 34.178 1.00 52.62 196 THR A CA 1
ATOM 1635 C C . THR A 1 196 ? -40.153 -11.831 35.336 1.00 52.62 196 THR A C 1
ATOM 1637 O O . THR A 1 196 ? -39.708 -10.707 35.095 1.00 52.62 196 THR A O 1
ATOM 1640 N N . PRO A 1 197 ? -40.567 -12.187 36.562 1.00 56.72 197 PRO A N 1
ATOM 1641 C CA . PRO A 1 197 ? -40.310 -11.322 37.696 1.00 56.72 197 PRO A CA 1
ATOM 1642 C C . PRO A 1 197 ? -38.799 -11.087 37.763 1.00 56.72 197 PRO A C 1
ATOM 1644 O O . PRO A 1 197 ? -38.014 -12.026 37.618 1.00 56.72 197 PRO A O 1
ATOM 1647 N N . LEU A 1 198 ? -38.414 -9.821 37.923 1.00 59.25 198 LEU A N 1
ATOM 1648 C CA . LEU A 1 198 ? -37.065 -9.401 38.286 1.00 59.25 198 LEU A CA 1
ATOM 1649 C C . LEU A 1 198 ? -36.797 -9.865 39.716 1.00 59.25 198 LEU A C 1
ATOM 1651 O O . LEU A 1 198 ? -36.659 -9.048 40.611 1.00 59.25 198 LEU A O 1
ATOM 1655 N N . VAL A 1 199 ? -36.837 -11.170 39.952 1.00 57.38 199 VAL A N 1
ATOM 1656 C CA . VAL A 1 199 ? -36.241 -11.722 41.154 1.00 57.38 199 VAL A CA 1
ATOM 1657 C C . VAL A 1 199 ? -34.770 -11.696 40.804 1.00 57.38 199 VAL A C 1
ATOM 1659 O O . VAL A 1 199 ? -34.314 -12.469 39.951 1.00 57.38 199 VAL A O 1
ATOM 1662 N N . LEU A 1 200 ? -34.062 -10.697 41.326 1.00 60.84 200 LEU A N 1
ATOM 1663 C CA . LEU A 1 200 ? -32.616 -10.684 41.222 1.00 60.84 200 LEU A CA 1
ATOM 1664 C C . LEU A 1 200 ? -32.132 -12.030 41.781 1.00 60.84 200 LEU A C 1
ATOM 1666 O O . LEU A 1 200 ? -32.789 -12.642 42.622 1.00 60.84 200 LEU A O 1
ATOM 1670 N N . HIS A 1 201 ? -31.034 -12.574 41.260 1.00 65.25 201 HIS A N 1
ATOM 1671 C CA . HIS A 1 201 ? -30.564 -13.875 41.750 1.00 65.25 201 HIS A CA 1
ATOM 1672 C C . HIS A 1 201 ? -30.343 -13.854 43.274 1.00 65.25 201 HIS A C 1
ATOM 1674 O O . HIS A 1 201 ? -30.576 -14.862 43.934 1.00 65.25 201 HIS A O 1
ATOM 1680 N N . GLU A 1 202 ? -29.987 -12.679 43.801 1.00 64.50 202 GLU A N 1
ATOM 1681 C CA . GLU A 1 202 ? -29.948 -12.364 45.228 1.00 64.50 202 GLU A CA 1
ATOM 1682 C C . GLU A 1 202 ? -31.315 -12.545 45.908 1.00 64.50 202 GLU A C 1
ATOM 1684 O O . GLU A 1 202 ? -31.402 -13.330 46.841 1.00 64.50 202 GLU A O 1
ATOM 1689 N N . ASP A 1 203 ? -32.406 -11.999 45.369 1.00 67.25 203 ASP A N 1
ATOM 1690 C CA . ASP A 1 203 ? -33.763 -12.175 45.913 1.00 67.25 203 ASP A CA 1
ATOM 1691 C C . ASP A 1 203 ? -34.243 -13.649 45.914 1.00 67.25 203 ASP A C 1
ATOM 1693 O O . ASP A 1 203 ? -35.128 -14.018 46.688 1.00 67.25 203 ASP A O 1
ATOM 1697 N N . ILE A 1 204 ? -33.701 -14.511 45.034 1.00 66.69 204 ILE A N 1
ATOM 1698 C CA . ILE A 1 204 ? -34.003 -15.961 45.010 1.00 66.69 204 ILE A CA 1
ATOM 1699 C C . ILE A 1 204 ? -33.263 -16.697 46.134 1.00 66.69 204 ILE A C 1
ATOM 1701 O O . ILE A 1 204 ? -33.768 -17.697 46.644 1.00 66.69 204 ILE A O 1
ATOM 1705 N N . ILE A 1 205 ? -32.051 -16.249 46.464 1.00 65.56 205 ILE A N 1
ATOM 1706 C CA . ILE A 1 205 ? -31.152 -16.922 47.409 1.00 65.56 205 ILE A CA 1
ATOM 1707 C C . ILE A 1 205 ? -31.350 -16.402 48.837 1.00 65.56 205 ILE A C 1
ATOM 1709 O O . ILE A 1 205 ? -31.355 -17.210 49.759 1.00 65.56 205 ILE A O 1
ATOM 1713 N N . PHE A 1 206 ? -31.525 -15.091 49.002 1.00 62.47 206 PHE A N 1
ATOM 1714 C CA . PHE A 1 206 ? -31.557 -14.380 50.288 1.00 62.47 206 PHE A CA 1
ATOM 1715 C C . PHE A 1 206 ? -32.969 -13.906 50.686 1.00 62.47 206 PHE A C 1
ATOM 1717 O O . PHE A 1 206 ? -33.171 -13.329 51.755 1.00 62.47 206 PHE A O 1
ATOM 1724 N N . GLY A 1 207 ? -33.965 -14.169 49.831 1.00 65.69 207 GLY A N 1
ATOM 1725 C CA . GLY A 1 207 ? -35.343 -13.728 50.027 1.00 65.69 207 GLY A CA 1
ATOM 1726 C C . GLY A 1 207 ? -35.548 -12.235 49.716 1.00 65.69 207 GLY A C 1
ATOM 1727 O O . GLY A 1 207 ? -34.598 -11.488 49.502 1.00 65.69 207 GLY A O 1
ATOM 1728 N N . PRO A 1 208 ? -36.805 -11.764 49.638 1.00 65.25 208 PRO A N 1
ATOM 1729 C CA . PRO A 1 208 ? -37.099 -10.361 49.356 1.00 65.25 208 PRO A CA 1
ATOM 1730 C C . PRO A 1 208 ? -36.673 -9.457 50.525 1.00 65.25 208 PRO A C 1
ATOM 1732 O O . PRO A 1 208 ? -37.115 -9.679 51.652 1.00 65.25 208 PRO A O 1
ATOM 1735 N N . ASN A 1 209 ? -35.920 -8.390 50.234 1.00 60.75 209 ASN A N 1
ATOM 1736 C CA . ASN A 1 209 ? -35.389 -7.432 51.220 1.00 60.75 209 ASN A CA 1
ATOM 1737 C C . ASN A 1 209 ? -34.525 -8.084 52.313 1.00 60.75 209 ASN A C 1
ATOM 1739 O O . ASN A 1 209 ? -34.699 -7.740 53.485 1.00 60.75 209 ASN A O 1
ATOM 1743 N N . ASP A 1 210 ? -33.635 -9.011 51.951 1.00 61.28 210 ASP A N 1
ATOM 1744 C CA . ASP A 1 210 ? -32.612 -9.504 52.882 1.00 61.28 210 ASP A CA 1
ATOM 1745 C C . ASP A 1 210 ? -33.218 -10.168 54.141 1.00 61.28 210 ASP A C 1
ATOM 1747 O O . ASP A 1 210 ? -32.689 -10.091 55.247 1.00 61.28 210 ASP A O 1
ATOM 1751 N N . ALA A 1 211 ? -34.398 -10.784 54.005 1.00 60.47 211 ALA A N 1
ATOM 1752 C CA . ALA A 1 211 ? -35.141 -11.333 55.142 1.00 60.47 211 ALA A CA 1
ATOM 1753 C C . ALA A 1 211 ? -34.428 -12.520 55.821 1.00 60.47 211 ALA A C 1
ATOM 1755 O O . ALA A 1 211 ? -34.699 -12.781 56.994 1.00 60.47 211 ALA A O 1
ATOM 1756 N N . ASP A 1 212 ? -33.521 -13.189 55.099 1.00 57.50 212 ASP A N 1
ATOM 1757 C CA . ASP A 1 212 ? -32.722 -14.330 55.560 1.00 57.50 212 ASP A CA 1
ATOM 1758 C C . ASP A 1 212 ? -31.203 -14.000 55.647 1.00 57.50 212 ASP A C 1
ATOM 1760 O O . ASP A 1 212 ? -30.371 -14.907 55.718 1.00 57.50 212 ASP A O 1
ATOM 1764 N N . ASP A 1 213 ? -30.813 -12.713 55.666 1.00 58.47 213 ASP A N 1
ATOM 1765 C CA . ASP A 1 213 ? -29.402 -12.252 55.660 1.00 58.47 213 ASP A CA 1
ATOM 1766 C C . ASP A 1 213 ? -28.568 -12.695 56.878 1.00 58.47 213 ASP A C 1
ATOM 1768 O O . ASP A 1 213 ? -27.336 -12.630 56.863 1.00 58.47 213 ASP A O 1
ATOM 1772 N N . ASP A 1 214 ? -29.218 -13.168 57.942 1.00 60.97 214 ASP A N 1
ATOM 1773 C CA . ASP A 1 214 ? -28.541 -13.622 59.159 1.00 60.97 214 ASP A CA 1
ATOM 1774 C C . ASP A 1 214 ? -27.890 -15.019 59.009 1.00 60.97 214 ASP A C 1
ATOM 1776 O O . ASP A 1 214 ? -27.025 -15.377 59.814 1.00 60.97 214 ASP A O 1
ATOM 1780 N N . ASP A 1 215 ? -28.251 -15.804 57.981 1.00 68.38 215 ASP A N 1
ATOM 1781 C CA . ASP A 1 215 ? -27.824 -17.208 57.839 1.00 68.38 215 ASP A CA 1
ATOM 1782 C C . ASP A 1 215 ? -26.520 -17.402 57.036 1.00 68.38 215 ASP A C 1
ATOM 1784 O O . ASP A 1 215 ? -25.867 -18.447 57.153 1.00 68.38 215 ASP A O 1
ATOM 1788 N N . PHE A 1 216 ? -26.096 -16.420 56.231 1.00 70.38 216 PHE A N 1
ATOM 1789 C CA . PHE A 1 216 ? -24.921 -16.548 55.361 1.00 70.38 216 PHE A CA 1
ATOM 1790 C C . PHE A 1 216 ? -23.992 -15.332 55.441 1.00 70.38 216 PHE A C 1
ATOM 1792 O O . PHE A 1 216 ? -24.288 -14.260 54.926 1.00 70.38 216 PHE A O 1
ATOM 1799 N N . GLN A 1 217 ? -22.801 -15.527 56.014 1.00 75.69 217 GLN A N 1
ATOM 1800 C CA . GLN A 1 217 ? -21.738 -14.521 56.046 1.00 75.69 217 GLN A CA 1
ATOM 1801 C C . GLN A 1 217 ? -20.528 -14.995 55.240 1.00 75.69 217 GLN A C 1
ATOM 1803 O O . GLN A 1 217 ? -20.058 -16.125 55.396 1.00 75.69 217 GLN A O 1
ATOM 1808 N N . LEU A 1 218 ? -20.002 -14.116 54.384 1.00 81.56 218 LEU A N 1
ATOM 1809 C CA . LEU A 1 218 ? -18.737 -14.350 53.692 1.00 81.56 218 LEU A CA 1
ATOM 1810 C C . LEU A 1 218 ? -17.582 -14.329 54.714 1.00 81.56 218 LEU A C 1
ATOM 1812 O O . LEU A 1 218 ? -17.487 -13.378 55.490 1.00 81.56 218 LEU A O 1
ATOM 1816 N N . PRO A 1 219 ? -16.692 -15.339 54.720 1.00 89.25 219 PRO A N 1
ATOM 1817 C CA . PRO A 1 219 ? -15.461 -15.303 55.504 1.00 89.25 219 PRO A CA 1
ATOM 1818 C C . PRO A 1 219 ? -14.651 -14.020 55.274 1.00 89.25 219 PRO A C 1
ATOM 1820 O O . PRO A 1 219 ? -14.489 -13.596 54.131 1.00 89.25 219 PRO A O 1
ATOM 1823 N N . GLU A 1 220 ? -14.073 -13.455 56.341 1.00 81.69 220 GLU A N 1
ATOM 1824 C CA . GLU A 1 220 ? -13.280 -12.207 56.300 1.00 81.69 220 GLU A CA 1
ATOM 1825 C C . GLU A 1 220 ? -12.071 -12.268 55.346 1.00 81.69 220 GLU A C 1
ATOM 1827 O O . GLU A 1 220 ? -11.567 -11.241 54.900 1.00 81.69 220 GLU A O 1
ATOM 1832 N N . GLU A 1 221 ? -11.613 -13.472 55.003 1.00 87.00 221 GLU A N 1
ATOM 1833 C CA . GLU A 1 221 ? -10.504 -13.713 54.074 1.00 87.00 221 GLU A CA 1
ATOM 1834 C C . GLU A 1 221 ? -10.906 -13.571 52.593 1.00 87.00 221 GLU A C 1
ATOM 1836 O O . GLU A 1 221 ? -10.039 -13.534 51.715 1.00 87.00 221 GLU A O 1
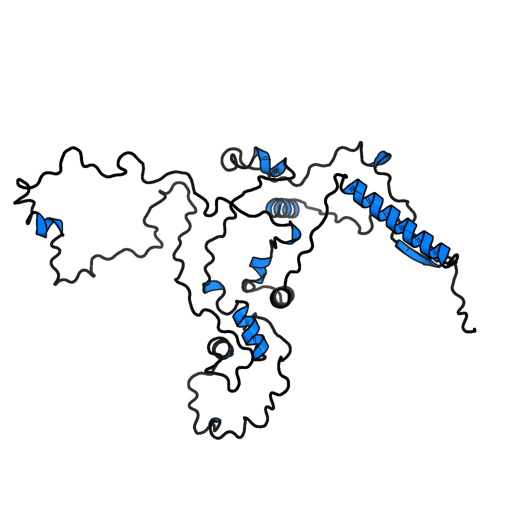ATOM 1841 N N . ILE A 1 222 ? -12.208 -13.519 52.288 1.00 87.44 222 ILE A N 1
ATOM 1842 C CA . ILE A 1 222 ? -12.719 -13.495 50.916 1.00 87.44 222 ILE A CA 1
ATOM 1843 C C . ILE A 1 222 ? -12.938 -12.051 50.474 1.00 87.44 222 ILE A C 1
ATOM 1845 O O . ILE A 1 222 ? -13.953 -11.420 50.759 1.00 87.44 222 ILE A O 1
ATOM 1849 N N . GLU A 1 223 ? -11.988 -11.551 49.692 1.00 87.38 223 GLU A N 1
ATOM 1850 C CA . GLU A 1 223 ? -12.078 -10.264 49.009 1.00 87.38 223 GLU A CA 1
ATOM 1851 C C . GLU A 1 223 ? -12.033 -10.441 47.478 1.00 87.38 223 GLU A C 1
ATOM 1853 O O . GLU A 1 223 ? -11.551 -11.463 46.977 1.00 87.38 223 GLU A O 1
ATOM 1858 N N . PRO A 1 224 ? -12.495 -9.450 46.690 1.00 88.88 224 PRO A N 1
ATOM 1859 C CA . PRO A 1 224 ? -12.338 -9.475 45.241 1.00 88.88 224 PRO A CA 1
ATOM 1860 C C . PRO A 1 224 ? -10.866 -9.628 44.834 1.00 88.88 224 PRO A C 1
ATOM 1862 O O . PRO A 1 224 ? -10.013 -8.853 45.267 1.00 88.88 224 PRO A O 1
ATOM 1865 N N . PHE A 1 225 ? -10.583 -10.569 43.928 1.00 87.56 225 PHE A N 1
ATOM 1866 C CA . PHE A 1 225 ? -9.221 -10.957 43.525 1.00 87.56 225 PHE A CA 1
ATOM 1867 C C . PHE A 1 225 ? -8.282 -9.798 43.136 1.00 87.56 225 PHE A C 1
ATOM 1869 O O . PHE A 1 225 ? -7.071 -9.920 43.285 1.00 87.56 225 PHE A O 1
ATOM 1876 N N . LEU A 1 226 ? -8.815 -8.689 42.611 1.00 87.81 226 LEU A N 1
ATOM 1877 C CA . LEU A 1 226 ? -8.039 -7.540 42.125 1.00 87.81 226 LEU A CA 1
ATOM 1878 C C . LEU A 1 226 ? -8.383 -6.229 42.849 1.00 87.81 226 LEU A C 1
ATOM 1880 O O . LEU A 1 226 ? -8.188 -5.157 42.285 1.00 87.81 226 LEU A O 1
ATOM 1884 N N . LYS A 1 227 ? -8.869 -6.286 44.096 1.00 86.06 227 LYS A N 1
ATOM 1885 C CA . LYS A 1 227 ? -9.272 -5.097 44.878 1.00 86.06 227 LYS A CA 1
ATOM 1886 C C . LYS A 1 227 ? -8.171 -4.035 45.004 1.00 86.06 227 LYS A C 1
ATOM 1888 O O . LYS A 1 227 ? -8.469 -2.847 45.063 1.00 86.06 227 LYS A O 1
ATOM 1893 N N . THR A 1 228 ? -6.907 -4.451 45.044 1.00 84.75 228 THR A N 1
ATOM 1894 C CA . THR A 1 228 ? -5.748 -3.558 45.199 1.00 84.75 228 THR A CA 1
ATOM 1895 C C . THR A 1 228 ? -5.346 -2.835 43.914 1.00 84.75 228 THR A C 1
ATOM 1897 O O . THR A 1 228 ? -4.676 -1.807 43.986 1.00 84.75 228 THR A O 1
ATOM 1900 N N . ASN A 1 229 ? -5.745 -3.340 42.745 1.00 85.19 229 ASN A N 1
ATOM 1901 C CA . ASN A 1 229 ? -5.330 -2.803 41.454 1.00 85.19 229 ASN A CA 1
ATOM 1902 C C . ASN A 1 229 ? -6.427 -1.914 40.859 1.00 85.19 229 ASN A C 1
ATOM 1904 O O . ASN A 1 229 ? -7.594 -2.300 40.786 1.00 85.19 229 ASN A O 1
ATOM 1908 N N . HIS A 1 230 ? -6.053 -0.732 40.366 1.00 78.12 230 HIS A N 1
ATOM 1909 C CA . HIS A 1 230 ? -6.983 0.103 39.611 1.00 78.12 230 HIS A CA 1
ATOM 1910 C C . HIS A 1 230 ? -7.369 -0.574 38.288 1.00 78.12 230 HIS A C 1
ATOM 1912 O O . HIS A 1 230 ? -6.529 -1.147 37.596 1.00 78.12 230 HIS A O 1
ATOM 1918 N N . CYS A 1 231 ? -8.646 -0.467 37.910 1.00 75.12 231 CYS A N 1
ATOM 1919 C CA . CYS A 1 231 ? -9.183 -1.063 36.681 1.00 75.12 231 CYS A CA 1
ATOM 1920 C C . CYS A 1 231 ? -8.583 -0.477 35.391 1.00 75.12 231 CYS A C 1
ATOM 1922 O O . CYS A 1 231 ? -8.735 -1.066 34.325 1.00 75.12 231 CYS A O 1
ATOM 1924 N N . GLN A 1 232 ? -7.946 0.693 35.465 1.00 72.69 232 GLN A N 1
ATOM 1925 C CA . GLN A 1 232 ? -7.359 1.382 34.322 1.00 72.69 232 GLN A CA 1
ATOM 1926 C C . GLN A 1 232 ? -5.889 1.675 34.615 1.00 72.69 232 GLN A C 1
ATOM 1928 O O . GLN A 1 232 ? -5.543 2.165 35.688 1.00 72.69 232 GLN A O 1
ATOM 1933 N N . THR A 1 233 ? -5.031 1.362 33.651 1.00 71.06 233 THR A N 1
ATOM 1934 C CA . THR A 1 233 ? -3.608 1.712 33.647 1.00 71.06 233 THR A CA 1
ATOM 1935 C C . THR A 1 233 ? -3.312 2.499 32.377 1.00 71.06 233 THR A C 1
ATOM 1937 O O . THR A 1 233 ? -3.904 2.241 31.332 1.00 71.06 233 THR A O 1
ATOM 1940 N N . THR A 1 234 ? -2.393 3.460 32.455 1.00 63.00 234 THR A N 1
ATOM 1941 C CA . THR A 1 234 ? -2.053 4.376 31.351 1.00 63.00 234 THR A CA 1
ATOM 1942 C C . THR A 1 234 ? -1.301 3.692 30.196 1.00 63.00 234 THR A C 1
ATOM 1944 O O . THR A 1 234 ? -1.073 4.300 29.155 1.00 63.00 234 THR A O 1
ATOM 1947 N N . SER A 1 235 ? -0.890 2.428 30.342 1.00 58.97 235 SER A N 1
ATOM 1948 C CA . SER A 1 235 ? -0.096 1.727 29.333 1.00 58.97 235 SER A CA 1
ATOM 1949 C C . SER A 1 235 ? -0.973 1.007 28.305 1.00 58.97 235 SER A C 1
ATOM 1951 O O . SER A 1 235 ? -1.476 -0.096 28.521 1.00 58.97 235 SER A O 1
ATOM 1953 N N . LEU A 1 236 ? -1.098 1.617 27.126 1.00 53.50 236 LEU A N 1
ATOM 1954 C CA . LEU A 1 236 ? -1.572 0.957 25.911 1.00 53.50 236 LEU A CA 1
ATOM 1955 C C . LEU A 1 236 ? -0.591 -0.166 25.535 1.00 53.50 236 LEU A C 1
ATOM 1957 O O . LEU A 1 236 ? 0.412 0.065 24.861 1.00 53.50 236 LEU A O 1
ATOM 1961 N N . GLN A 1 237 ? -0.861 -1.397 25.973 1.00 48.41 237 GLN A N 1
ATOM 1962 C CA . GLN A 1 237 ? -0.146 -2.568 25.471 1.00 48.41 237 GLN A CA 1
ATOM 1963 C C . GLN A 1 237 ? -0.492 -2.752 23.990 1.00 48.41 237 GLN A C 1
ATOM 1965 O O . GLN A 1 237 ? -1.571 -3.219 23.622 1.00 48.41 237 GLN A O 1
ATOM 1970 N N . THR A 1 238 ? 0.428 -2.345 23.121 1.00 51.12 238 THR A N 1
ATOM 1971 C CA . THR A 1 238 ? 0.334 -2.570 21.682 1.00 51.12 238 THR A CA 1
ATOM 1972 C C . THR A 1 238 ? 0.420 -4.074 21.406 1.00 51.12 238 THR A C 1
ATOM 1974 O O . THR A 1 238 ? 1.350 -4.769 21.817 1.00 51.12 238 THR A O 1
ATOM 1977 N N . LEU A 1 239 ? -0.598 -4.608 20.729 1.00 49.34 239 LEU A N 1
ATOM 1978 C CA . LEU A 1 239 ? -0.695 -6.021 20.364 1.00 49.34 239 LEU A CA 1
ATOM 1979 C C . LEU A 1 239 ? 0.331 -6.361 19.270 1.00 49.34 239 LEU A C 1
ATOM 1981 O O . LEU A 1 239 ? -0.000 -6.320 18.089 1.00 49.34 239 LEU A O 1
ATOM 1985 N N . SER A 1 240 ? 1.574 -6.646 19.677 1.00 50.62 240 SER A N 1
ATOM 1986 C CA . SER A 1 240 ? 2.494 -7.671 19.136 1.00 50.62 240 SER A CA 1
ATOM 1987 C C . SER A 1 240 ? 3.934 -7.369 19.576 1.00 50.62 240 SER A C 1
ATOM 1989 O O . SER A 1 240 ? 4.723 -6.875 18.783 1.00 50.62 240 SER A O 1
ATOM 1991 N N . LEU A 1 241 ? 4.298 -7.675 20.826 1.00 54.38 241 LEU A N 1
ATOM 1992 C CA . LEU A 1 241 ? 5.577 -7.305 21.472 1.00 54.38 241 LEU A CA 1
ATOM 1993 C C . LEU A 1 241 ? 6.869 -7.858 20.820 1.00 54.38 241 LEU A C 1
ATOM 1995 O O . LEU A 1 241 ? 7.956 -7.589 21.314 1.00 54.38 241 LEU A O 1
ATOM 1999 N N . SER A 1 242 ? 6.774 -8.641 19.746 1.00 60.88 242 SER A N 1
ATOM 2000 C CA . SER A 1 242 ? 7.927 -9.158 18.998 1.00 60.88 242 SER A CA 1
ATOM 2001 C C . SER A 1 242 ? 7.600 -9.257 17.510 1.00 60.88 242 SER A C 1
ATOM 2003 O O . SER A 1 242 ? 6.444 -9.485 17.127 1.00 60.88 242 SER A O 1
ATOM 2005 N N . GLY A 1 243 ? 8.611 -9.065 16.663 1.00 66.81 243 GLY A N 1
ATOM 2006 C CA . GLY A 1 243 ? 8.473 -9.062 15.209 1.00 66.81 243 GLY A CA 1
ATOM 2007 C C . GLY A 1 243 ? 9.697 -9.667 14.528 1.00 66.81 243 GLY A C 1
ATOM 2008 O O . GLY A 1 243 ? 10.744 -9.847 15.128 1.00 66.81 243 GLY A O 1
ATOM 2009 N N . ARG A 1 244 ? 9.580 -10.021 13.246 1.00 69.38 244 ARG A N 1
ATOM 2010 C CA . ARG A 1 244 ? 10.760 -10.375 12.442 1.00 69.38 244 ARG A CA 1
ATOM 2011 C C . ARG A 1 244 ? 11.231 -9.141 11.695 1.00 69.38 244 ARG A C 1
ATOM 2013 O O . ARG A 1 244 ? 10.411 -8.487 11.052 1.00 69.38 244 ARG A O 1
ATOM 2020 N N . MET A 1 245 ? 12.538 -8.887 11.705 1.00 70.06 245 MET A N 1
ATOM 2021 C CA . MET A 1 245 ? 13.133 -7.914 10.794 1.00 70.06 245 MET A CA 1
ATOM 2022 C C . MET A 1 245 ? 12.839 -8.297 9.344 1.00 70.06 245 MET A C 1
ATOM 2024 O O . MET A 1 245 ? 12.909 -9.469 8.967 1.00 70.06 245 MET A O 1
ATOM 2028 N N . GLN A 1 246 ? 12.533 -7.294 8.532 1.00 69.88 246 GLN A N 1
ATOM 2029 C CA . GLN A 1 246 ? 12.324 -7.438 7.097 1.00 69.88 246 GLN A CA 1
ATOM 2030 C C . GLN A 1 246 ? 13.298 -6.526 6.362 1.00 69.88 246 GLN A C 1
ATOM 2032 O O . GLN A 1 246 ? 13.698 -5.483 6.884 1.00 69.88 246 GLN A O 1
ATOM 2037 N N . CYS A 1 247 ? 13.683 -6.911 5.146 1.00 71.44 247 CYS A N 1
ATOM 2038 C CA . CYS A 1 247 ? 14.437 -6.018 4.279 1.00 71.44 247 CYS A CA 1
ATOM 2039 C C . CYS A 1 247 ? 13.599 -4.764 3.989 1.00 71.44 247 CYS A C 1
ATOM 2041 O O . CYS A 1 247 ? 12.381 -4.843 3.834 1.00 71.44 247 CYS A O 1
ATOM 2043 N N . VAL A 1 248 ? 14.247 -3.602 3.865 1.00 76.12 248 VAL A N 1
ATOM 2044 C CA . VAL A 1 248 ? 13.552 -2.319 3.631 1.00 76.12 248 VAL A CA 1
ATOM 2045 C C . VAL A 1 248 ? 12.672 -2.373 2.375 1.00 76.12 248 VAL A C 1
ATOM 2047 O O . VAL A 1 248 ? 11.550 -1.872 2.376 1.00 76.12 248 VAL A O 1
ATOM 2050 N N . GLN A 1 249 ? 13.146 -3.042 1.321 1.00 78.56 249 GLN A N 1
ATOM 2051 C CA . GLN A 1 249 ? 12.411 -3.233 0.065 1.00 78.56 249 GLN A CA 1
ATOM 2052 C C . GLN A 1 249 ? 11.172 -4.136 0.183 1.00 78.56 249 GLN A C 1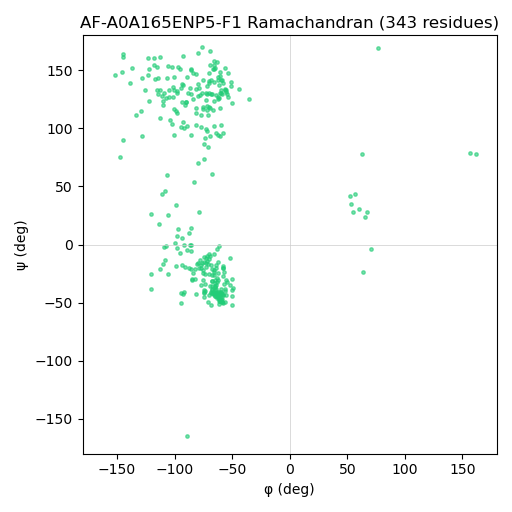
ATOM 2054 O O . GLN A 1 249 ? 10.258 -4.032 -0.635 1.00 78.56 249 GLN A O 1
ATOM 2059 N N . ASP A 1 250 ? 11.111 -4.977 1.217 1.00 76.62 250 ASP A N 1
ATOM 2060 C CA . ASP A 1 250 ? 9.995 -5.891 1.459 1.00 76.62 250 ASP A CA 1
ATOM 2061 C C . ASP A 1 250 ? 8.849 -5.234 2.244 1.00 76.62 250 ASP A C 1
ATOM 2063 O O . ASP A 1 250 ? 7.790 -5.847 2.391 1.00 76.62 250 ASP A O 1
ATOM 2067 N N . VAL A 1 251 ? 9.016 -3.987 2.709 1.00 80.50 251 VAL A N 1
ATOM 2068 C CA . VAL A 1 251 ? 8.003 -3.226 3.459 1.00 80.50 251 VAL A CA 1
ATOM 2069 C C . VAL A 1 251 ? 7.296 -2.218 2.539 1.00 80.50 251 VAL A C 1
ATOM 2071 O O . VAL A 1 251 ? 7.756 -1.088 2.349 1.00 80.50 251 VAL A O 1
ATOM 2074 N N . PRO A 1 252 ? 6.137 -2.567 1.949 1.00 82.38 252 PRO A N 1
ATOM 2075 C CA . PRO A 1 252 ? 5.479 -1.691 0.995 1.00 82.38 252 PRO A CA 1
ATOM 2076 C C . PRO A 1 252 ? 4.569 -0.666 1.694 1.00 82.38 252 PRO A C 1
ATOM 2078 O O . PRO A 1 252 ? 3.382 -0.911 1.913 1.00 82.38 252 PRO A O 1
ATOM 2081 N N . LEU A 1 253 ? 5.098 0.530 1.963 1.00 83.44 253 LEU A N 1
ATOM 2082 C CA . LEU A 1 253 ? 4.390 1.610 2.680 1.00 83.44 253 LEU A CA 1
ATOM 2083 C C . LEU A 1 253 ? 3.062 2.043 2.027 1.00 83.44 253 LEU A C 1
ATOM 2085 O O . LEU A 1 253 ? 2.108 2.398 2.713 1.00 83.44 253 LEU A O 1
ATOM 2089 N N . VAL A 1 254 ? 2.986 2.002 0.694 1.00 86.50 254 VAL A N 1
ATOM 2090 C CA . VAL A 1 254 ? 1.839 2.509 -0.089 1.00 86.50 254 VAL A CA 1
ATOM 2091 C C . VAL A 1 254 ? 0.862 1.390 -0.486 1.00 86.50 254 VAL A C 1
ATOM 2093 O O . VAL A 1 254 ? -0.191 1.648 -1.069 1.00 86.50 254 VAL A O 1
ATOM 2096 N N . LYS A 1 255 ? 1.160 0.125 -0.156 1.00 85.06 255 LYS A N 1
ATOM 2097 C CA . LYS A 1 255 ? 0.353 -1.026 -0.600 1.00 85.06 255 LYS A CA 1
ATOM 2098 C C . LYS A 1 255 ? -1.088 -0.972 -0.129 1.00 85.06 255 LYS A C 1
ATOM 2100 O O . LYS A 1 255 ? -1.997 -1.215 -0.916 1.00 85.06 255 LYS A O 1
ATOM 2105 N N . ASN A 1 256 ? -1.304 -0.570 1.116 1.00 85.25 256 ASN A N 1
ATOM 2106 C CA . ASN A 1 256 ? -2.647 -0.486 1.680 1.00 85.25 256 ASN A CA 1
ATOM 2107 C C . ASN A 1 256 ? -3.514 0.582 0.995 1.00 85.25 256 ASN A C 1
ATOM 2109 O O . ASN A 1 256 ? -4.733 0.458 1.009 1.00 85.25 256 ASN A O 1
ATOM 2113 N N . TRP A 1 257 ? -2.914 1.599 0.364 1.00 88.12 257 TRP A N 1
ATOM 2114 C CA . TRP A 1 257 ? -3.671 2.661 -0.303 1.00 88.12 257 TRP A CA 1
ATOM 2115 C C . TRP A 1 257 ? -4.346 2.151 -1.572 1.00 88.12 257 TRP A C 1
ATOM 2117 O O . TRP A 1 257 ? -5.545 2.338 -1.734 1.00 88.12 257 TRP A O 1
ATOM 2127 N N . TYR A 1 258 ? -3.607 1.465 -2.451 1.00 87.50 258 TYR A N 1
ATOM 2128 C CA . TYR A 1 258 ? -4.187 0.947 -3.694 1.00 87.50 258 TYR A CA 1
ATOM 2129 C C . TYR A 1 258 ? -4.960 -0.360 -3.506 1.00 87.50 258 TYR A C 1
ATOM 2131 O O . TYR A 1 258 ? -5.728 -0.725 -4.388 1.00 87.50 258 TYR A O 1
ATOM 2139 N N . LEU A 1 259 ? -4.772 -1.067 -2.384 1.00 85.44 259 LEU A N 1
ATOM 2140 C CA . LEU A 1 259 ? -5.632 -2.186 -1.983 1.00 85.44 259 LEU A CA 1
ATOM 2141 C C . LEU A 1 259 ? -6.998 -1.725 -1.458 1.00 85.44 259 LEU A C 1
ATOM 2143 O O . LEU A 1 259 ? -7.878 -2.558 -1.278 1.00 85.44 259 LEU A O 1
ATOM 2147 N N . ALA A 1 260 ? -7.193 -0.432 -1.214 1.00 86.06 260 ALA A N 1
ATOM 2148 C CA . ALA A 1 260 ? -8.511 0.135 -0.984 1.00 86.06 260 ALA A CA 1
ATOM 2149 C C . ALA A 1 260 ? -9.114 0.650 -2.300 1.00 86.06 260 ALA A C 1
ATOM 2151 O O . ALA A 1 260 ? -8.416 0.893 -3.289 1.00 86.06 260 ALA A O 1
ATOM 2152 N N . HIS A 1 261 ? -10.432 0.854 -2.303 1.00 86.12 261 HIS A N 1
ATOM 2153 C CA . HIS A 1 261 ? -11.088 1.548 -3.404 1.00 86.12 261 HIS A CA 1
ATOM 2154 C C . HIS A 1 261 ? -10.526 2.965 -3.563 1.00 86.12 261 HIS A C 1
ATOM 2156 O O . HIS A 1 261 ? -10.256 3.661 -2.583 1.00 86.12 261 HIS A O 1
ATOM 2162 N N . CYS A 1 262 ? -10.378 3.398 -4.817 1.00 88.31 262 CYS A N 1
ATOM 2163 C CA . CYS A 1 262 ? -9.974 4.764 -5.122 1.00 88.31 262 CYS A CA 1
ATOM 2164 C C . CYS A 1 262 ? -11.012 5.745 -4.541 1.00 88.31 262 CYS A C 1
ATOM 2166 O O . CYS A 1 262 ? -12.213 5.521 -4.732 1.00 88.31 262 CYS A O 1
ATOM 2168 N N . PRO A 1 263 ? -10.589 6.812 -3.837 1.00 90.38 263 PRO A N 1
ATOM 2169 C CA . PRO A 1 263 ? -11.524 7.783 -3.287 1.00 90.38 263 PRO A CA 1
ATOM 2170 C C . PRO A 1 263 ? -12.346 8.456 -4.401 1.00 90.38 263 PRO A C 1
ATOM 2172 O O . PRO A 1 263 ? -11.848 8.636 -5.518 1.00 90.38 263 PRO A O 1
ATOM 2175 N N . PRO A 1 264 ? -13.604 8.842 -4.121 1.00 89.19 264 PRO A 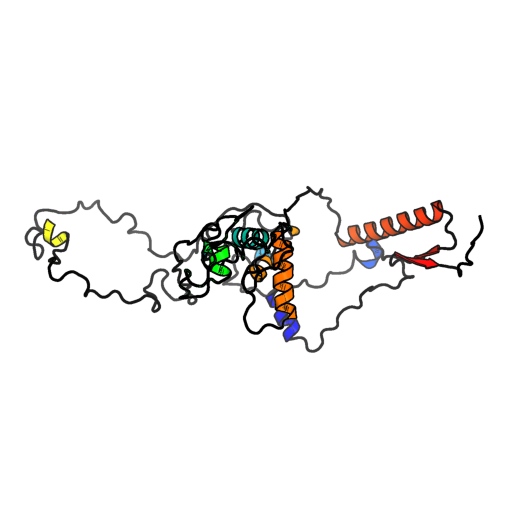N 1
ATOM 2176 C CA . PRO A 1 264 ? -14.447 9.516 -5.103 1.00 89.19 264 PRO A CA 1
ATOM 2177 C C . PRO A 1 264 ? -13.846 10.872 -5.516 1.00 89.19 264 PRO A C 1
ATOM 2179 O O . PRO A 1 264 ? -13.076 11.478 -4.773 1.00 89.19 264 PRO A O 1
ATOM 2182 N N . ASN A 1 265 ? -14.223 11.361 -6.702 1.00 93.00 265 ASN A N 1
ATOM 2183 C CA . ASN A 1 265 ? -13.803 12.655 -7.272 1.00 93.00 265 ASN A CA 1
ATOM 2184 C C . ASN A 1 265 ? -12.306 12.796 -7.615 1.00 93.00 265 ASN A C 1
ATOM 2186 O O . ASN A 1 265 ? -11.792 13.908 -7.713 1.00 93.00 265 ASN A O 1
ATOM 2190 N N . GLN A 1 266 ? -11.601 11.688 -7.841 1.00 92.94 266 GLN A N 1
ATOM 2191 C CA . GLN A 1 266 ? -10.232 11.714 -8.363 1.00 92.94 266 GLN A CA 1
ATOM 2192 C C . GLN A 1 266 ? -10.203 11.773 -9.901 1.00 92.94 266 GLN A C 1
ATOM 2194 O O . GLN A 1 266 ? -11.106 11.253 -10.562 1.00 92.94 266 GLN A O 1
ATOM 2199 N N . PRO A 1 267 ? -9.161 12.373 -10.509 1.00 95.31 267 PRO A N 1
ATOM 2200 C CA . PRO A 1 267 ? -9.026 12.403 -11.960 1.00 95.31 267 PRO A CA 1
ATOM 2201 C C . PRO A 1 267 ? -8.788 10.996 -12.523 1.00 95.31 267 PRO A C 1
ATOM 2203 O O . PRO A 1 267 ? -8.130 10.162 -11.897 1.00 95.31 267 PRO A O 1
ATOM 2206 N N . LEU A 1 268 ? -9.229 10.753 -13.763 1.00 92.25 268 LEU A N 1
ATOM 2207 C CA . LEU A 1 268 ? -9.123 9.444 -14.430 1.00 92.25 268 LEU A CA 1
ATOM 2208 C C . LEU A 1 268 ? -7.702 8.862 -14.412 1.00 92.25 268 LEU A C 1
ATOM 2210 O O . LEU A 1 268 ? -7.536 7.655 -14.258 1.00 92.25 268 LEU A O 1
ATOM 2214 N N . LYS A 1 269 ? -6.669 9.709 -14.507 1.00 95.19 269 LYS A N 1
ATOM 2215 C CA . LYS A 1 269 ? -5.262 9.289 -14.420 1.00 95.19 269 LYS A CA 1
ATOM 2216 C C . LYS A 1 269 ? -4.954 8.538 -13.117 1.00 95.19 269 LYS A C 1
ATOM 2218 O O . LYS A 1 269 ? -4.222 7.552 -13.152 1.00 95.19 269 LYS A O 1
ATOM 2223 N N . VAL A 1 270 ? -5.514 8.989 -11.993 1.00 93.94 270 VAL A N 1
ATOM 2224 C CA . VAL A 1 270 ? -5.340 8.356 -10.676 1.00 93.94 270 VAL A CA 1
ATOM 2225 C C . VAL A 1 270 ? -6.159 7.069 -10.599 1.00 93.94 270 VAL A C 1
ATOM 2227 O O . VAL A 1 270 ? -5.653 6.043 -10.159 1.00 93.94 270 VAL A O 1
ATOM 2230 N N . CYS A 1 271 ? -7.384 7.059 -11.123 1.00 90.31 271 CYS A N 1
ATOM 2231 C CA . CYS A 1 271 ? -8.190 5.837 -11.173 1.00 90.31 271 CYS A CA 1
ATOM 2232 C C . CYS A 1 271 ? -7.487 4.721 -11.972 1.00 90.31 271 CYS A C 1
ATOM 2234 O O . CYS A 1 271 ? -7.423 3.574 -11.528 1.00 90.31 271 CYS A O 1
ATOM 2236 N N . VAL A 1 272 ? -6.886 5.063 -13.119 1.00 91.00 272 VAL A N 1
ATOM 2237 C CA . VAL A 1 272 ? -6.108 4.114 -13.932 1.00 91.00 272 VAL A CA 1
ATOM 2238 C C . VAL A 1 272 ? -4.819 3.681 -13.225 1.00 91.00 272 VAL A C 1
ATOM 2240 O O . VAL A 1 272 ? -4.426 2.521 -13.353 1.00 91.00 272 VAL A O 1
ATOM 2243 N N . SER A 1 273 ? -4.149 4.558 -12.467 1.00 92.62 273 SER A N 1
ATOM 2244 C CA . SER A 1 273 ? -2.944 4.163 -11.723 1.00 92.62 273 SER A CA 1
ATOM 2245 C C . SER A 1 273 ? -3.260 3.167 -10.604 1.00 92.62 273 SER A C 1
ATOM 2247 O O . SER A 1 273 ? -2.549 2.170 -10.486 1.00 92.62 273 SER A O 1
ATOM 2249 N N . TYR A 1 274 ? -4.357 3.362 -9.864 1.00 92.19 274 TYR A N 1
ATOM 2250 C CA . TYR A 1 274 ? -4.851 2.398 -8.870 1.00 92.19 274 TYR A CA 1
ATOM 2251 C C . TYR A 1 274 ? -5.091 1.025 -9.505 1.00 92.19 274 TYR A C 1
ATOM 2253 O O . TYR A 1 274 ? -4.560 0.021 -9.029 1.00 92.19 274 TYR A O 1
ATOM 2261 N N . GLN A 1 275 ? -5.807 0.980 -10.634 1.00 90.31 275 GLN A N 1
ATOM 2262 C CA . GLN A 1 275 ? -6.048 -0.265 -11.371 1.00 90.31 275 GLN A CA 1
ATOM 2263 C C . GLN A 1 275 ? -4.744 -0.936 -11.824 1.00 90.31 275 GLN A C 1
ATOM 2265 O O . GLN A 1 275 ? -4.592 -2.147 -11.692 1.00 90.31 275 GLN A O 1
ATOM 2270 N N . LYS A 1 276 ? -3.765 -0.181 -12.332 1.00 90.62 276 LYS A N 1
ATOM 2271 C CA . LYS A 1 276 ? -2.477 -0.756 -12.756 1.00 90.62 276 LYS A CA 1
ATOM 2272 C C . LYS A 1 276 ? -1.684 -1.337 -11.583 1.00 90.62 276 LYS A C 1
ATOM 2274 O O . LYS A 1 276 ? -1.177 -2.449 -11.701 1.00 90.62 276 LYS A O 1
ATOM 2279 N N . LEU A 1 277 ? -1.614 -0.632 -10.453 1.00 90.62 277 LEU A N 1
ATOM 2280 C CA . LEU A 1 277 ? -0.912 -1.108 -9.253 1.00 90.62 277 LEU A CA 1
ATOM 2281 C C . LEU A 1 277 ? -1.552 -2.377 -8.685 1.00 90.62 277 LEU A C 1
ATOM 2283 O O . LEU A 1 277 ? -0.851 -3.333 -8.352 1.00 90.62 277 LEU A O 1
ATOM 2287 N N . LEU A 1 278 ? -2.883 -2.424 -8.660 1.00 88.62 278 LEU A N 1
ATOM 2288 C CA . LEU A 1 278 ? -3.631 -3.623 -8.299 1.00 88.62 278 LEU A CA 1
ATOM 2289 C C . LEU A 1 278 ? -3.325 -4.792 -9.236 1.00 88.62 278 LEU A C 1
ATOM 2291 O O . LEU A 1 278 ? -3.133 -5.911 -8.764 1.00 88.62 278 LEU A O 1
ATOM 2295 N N . LYS A 1 279 ? -3.212 -4.539 -10.548 1.00 88.31 279 LYS A N 1
ATOM 2296 C CA . LYS A 1 279 ? -2.887 -5.575 -11.536 1.00 88.31 279 LYS A CA 1
ATOM 2297 C C . LYS A 1 279 ? -1.526 -6.184 -11.222 1.00 88.31 279 LYS A C 1
ATOM 2299 O O . LYS A 1 279 ? -1.421 -7.402 -11.123 1.00 88.31 279 LYS A O 1
ATOM 2304 N N . CYS A 1 280 ? -0.517 -5.347 -10.987 1.00 86.56 280 CYS A N 1
ATOM 2305 C CA . CYS A 1 280 ? 0.817 -5.797 -10.591 1.00 86.56 280 CYS A CA 1
ATOM 2306 C C . CYS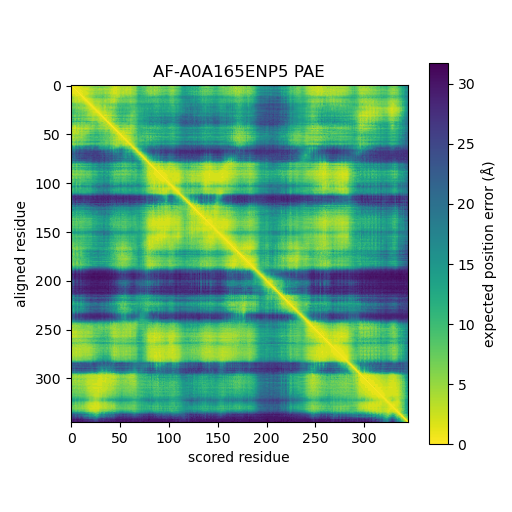 A 1 280 ? 0.789 -6.576 -9.267 1.00 86.56 280 CYS A C 1
ATOM 2308 O O . CYS A 1 280 ? 1.386 -7.643 -9.169 1.00 86.56 280 CYS A O 1
ATOM 2310 N N . SER A 1 281 ? 0.042 -6.107 -8.262 1.00 85.31 281 SER A N 1
ATOM 2311 C CA . SER A 1 281 ? -0.055 -6.797 -6.967 1.00 85.31 281 SER A CA 1
ATOM 2312 C C . SER A 1 281 ? -0.739 -8.165 -7.046 1.00 85.31 281 SER A C 1
ATOM 2314 O O . SER A 1 281 ? -0.505 -8.997 -6.167 1.00 85.31 281 SER A O 1
ATOM 2316 N N . VAL A 1 282 ? -1.620 -8.385 -8.024 1.00 83.75 282 VAL A N 1
ATOM 2317 C CA . VAL A 1 282 ? -2.272 -9.683 -8.254 1.00 83.75 282 VAL A CA 1
ATOM 2318 C C . VAL A 1 282 ? -1.367 -10.626 -9.055 1.00 83.75 282 VAL A C 1
ATOM 2320 O O . VAL A 1 282 ? -1.458 -11.834 -8.867 1.00 83.75 282 VAL A O 1
ATOM 2323 N N . LEU A 1 283 ? -0.496 -10.092 -9.920 1.00 81.50 283 LEU A N 1
ATOM 2324 C CA . LEU A 1 283 ? 0.403 -10.877 -10.776 1.00 81.50 283 LEU A CA 1
ATOM 2325 C C . LEU A 1 283 ? 1.747 -11.239 -10.122 1.00 81.50 283 LEU A C 1
ATOM 2327 O O . LEU A 1 283 ? 2.397 -12.173 -10.581 1.00 81.50 283 LEU A O 1
ATOM 2331 N N . ASN A 1 284 ? 2.171 -10.525 -9.079 1.00 83.62 284 ASN A N 1
ATOM 2332 C CA . ASN A 1 284 ? 3.474 -10.749 -8.457 1.00 83.62 284 ASN A CA 1
ATOM 2333 C C . ASN A 1 284 ? 3.452 -11.864 -7.394 1.00 83.62 284 ASN A C 1
ATOM 2335 O O . ASN A 1 284 ? 2.689 -11.796 -6.426 1.00 83.62 284 ASN A O 1
ATOM 2339 N N . GLU A 1 285 ? 4.393 -12.805 -7.512 1.00 55.62 285 GLU A N 1
ATOM 2340 C CA . GLU A 1 285 ? 4.886 -13.648 -6.415 1.00 55.62 285 GLU A CA 1
ATOM 2341 C C . GLU A 1 285 ? 6.284 -13.153 -6.001 1.00 55.62 285 GLU A C 1
ATOM 2343 O O . GLU A 1 285 ? 7.145 -12.983 -6.870 1.00 55.62 285 GLU A O 1
ATOM 2348 N N . PRO A 1 286 ? 6.534 -12.868 -4.710 1.00 49.28 286 PRO A N 1
ATOM 2349 C CA . PRO A 1 286 ? 7.845 -12.406 -4.272 1.00 49.28 286 PRO A CA 1
ATOM 2350 C C . PRO A 1 286 ? 8.875 -13.540 -4.368 1.00 49.28 286 PRO A C 1
ATOM 2352 O O . PRO A 1 286 ? 8.647 -14.639 -3.865 1.00 49.28 286 PRO A O 1
ATOM 2355 N N . LYS A 1 287 ? 10.027 -13.259 -4.987 1.00 40.00 287 LYS A N 1
ATOM 2356 C CA . LYS A 1 287 ? 11.232 -14.095 -4.913 1.00 40.00 287 LYS A CA 1
ATOM 2357 C C . LYS A 1 287 ? 12.269 -13.343 -4.093 1.00 40.00 287 LYS A C 1
ATOM 2359 O O . LYS A 1 287 ? 12.667 -12.252 -4.486 1.00 40.00 287 LYS A O 1
ATOM 2364 N N . THR A 1 288 ? 12.703 -13.924 -2.984 1.00 41.00 288 THR A N 1
ATOM 2365 C CA . THR A 1 288 ? 13.749 -13.334 -2.145 1.00 41.00 288 THR A CA 1
ATOM 2366 C C . THR A 1 288 ? 15.086 -13.982 -2.485 1.00 41.00 288 THR A C 1
ATOM 2368 O O . THR A 1 288 ? 15.179 -15.209 -2.563 1.00 41.00 288 THR A O 1
ATOM 2371 N N . GLN A 1 289 ? 16.120 -13.169 -2.686 1.00 45.03 289 GLN A N 1
ATOM 2372 C CA . GLN A 1 289 ? 17.510 -13.620 -2.722 1.00 45.03 289 GLN A CA 1
ATOM 2373 C C . GLN A 1 289 ? 18.263 -13.009 -1.536 1.00 45.03 289 GLN A C 1
ATOM 2375 O O . GLN A 1 289 ? 17.969 -11.874 -1.162 1.00 45.03 289 GLN A O 1
ATOM 2380 N N . PRO A 1 290 ? 19.201 -13.744 -0.919 1.00 40.88 290 PRO A N 1
ATOM 2381 C CA . PRO A 1 290 ? 20.008 -13.213 0.167 1.00 40.88 290 PRO A CA 1
ATOM 2382 C C . PRO A 1 290 ? 21.154 -12.348 -0.370 1.00 40.88 290 PRO A C 1
ATOM 2384 O O . PRO A 1 290 ? 21.842 -12.728 -1.319 1.00 40.88 290 PRO A O 1
ATOM 2387 N N . GLU A 1 291 ? 21.401 -11.222 0.292 1.00 50.91 291 GLU A N 1
ATOM 2388 C CA . GLU A 1 291 ? 22.513 -10.315 -0.001 1.00 50.91 291 GLU A CA 1
ATOM 2389 C C . GLU A 1 291 ? 23.617 -10.426 1.063 1.00 50.91 291 GLU A C 1
ATOM 2391 O O . GLU A 1 291 ? 23.376 -10.818 2.207 1.00 50.91 291 GLU A O 1
ATOM 2396 N N . LYS A 1 292 ? 24.854 -10.101 0.670 1.00 44.28 292 LYS A N 1
ATOM 2397 C CA . LYS A 1 292 ? 26.041 -10.088 1.539 1.00 44.28 292 LYS A CA 1
ATOM 2398 C C . LYS A 1 292 ? 26.349 -8.656 1.969 1.00 44.28 292 LYS A C 1
ATOM 2400 O O . LYS A 1 292 ? 26.221 -7.737 1.169 1.00 44.28 292 LYS A O 1
ATOM 2405 N N . THR A 1 293 ? 26.811 -8.483 3.203 1.00 46.41 293 THR A N 1
ATOM 2406 C CA . THR A 1 293 ? 27.100 -7.169 3.794 1.00 46.41 293 THR A CA 1
ATOM 2407 C C . THR A 1 293 ? 28.593 -6.844 3.781 1.00 46.41 293 THR A C 1
ATOM 2409 O O . THR A 1 293 ? 29.408 -7.674 4.186 1.00 46.41 293 THR A O 1
ATOM 2412 N N . THR A 1 294 ? 28.941 -5.618 3.396 1.00 58.25 294 THR A N 1
ATOM 2413 C CA . THR A 1 294 ? 30.265 -4.996 3.577 1.00 58.25 294 THR A CA 1
ATOM 2414 C C . THR A 1 294 ? 30.117 -3.680 4.358 1.00 58.25 294 THR A C 1
ATOM 2416 O O . THR A 1 294 ? 29.017 -3.144 4.462 1.00 58.25 294 THR A O 1
ATOM 2419 N N . HIS A 1 295 ? 31.206 -3.183 4.956 1.00 70.56 295 HIS A N 1
ATOM 2420 C CA . HIS A 1 295 ? 31.224 -2.019 5.862 1.00 70.56 295 HIS A CA 1
ATOM 2421 C C . HIS A 1 295 ? 31.889 -0.777 5.232 1.00 70.56 295 HIS A C 1
ATOM 2423 O O . HIS A 1 295 ? 32.742 -0.156 5.858 1.00 70.56 295 HIS A O 1
ATOM 2429 N N . LEU A 1 296 ? 31.550 -0.449 3.984 1.00 80.62 296 LEU A N 1
ATOM 2430 C CA . LEU A 1 296 ? 32.040 0.762 3.309 1.00 80.62 296 LEU A CA 1
ATOM 2431 C C . LEU A 1 296 ? 30.997 1.883 3.411 1.00 80.62 296 LEU A C 1
ATOM 2433 O O . LEU A 1 296 ? 29.803 1.580 3.494 1.00 80.62 296 LEU A O 1
ATOM 2437 N N . ASP A 1 297 ? 31.421 3.151 3.384 1.00 82.81 297 ASP A N 1
ATOM 2438 C CA . ASP A 1 297 ? 30.463 4.248 3.231 1.00 82.81 297 ASP A CA 1
ATOM 2439 C C . ASP A 1 297 ? 29.740 4.144 1.879 1.00 82.81 297 ASP A C 1
ATOM 2441 O O . ASP A 1 297 ? 30.307 3.713 0.870 1.00 82.81 297 ASP A O 1
ATOM 2445 N N . TRP A 1 298 ? 28.460 4.507 1.855 1.00 86.00 298 TRP A N 1
ATOM 2446 C CA . TRP A 1 298 ? 27.604 4.288 0.694 1.00 86.00 298 TRP A CA 1
ATOM 2447 C C . TRP A 1 298 ? 27.992 5.181 -0.488 1.00 86.00 298 TRP A C 1
ATOM 2449 O O . TRP A 1 298 ? 27.934 4.730 -1.634 1.00 86.00 298 TRP A O 1
ATOM 2459 N N . VAL A 1 299 ? 28.429 6.420 -0.229 1.00 88.31 299 VAL A N 1
ATOM 2460 C CA . VAL A 1 299 ? 28.890 7.339 -1.284 1.00 88.31 299 VAL A CA 1
ATOM 2461 C C . VAL A 1 299 ? 30.220 6.861 -1.859 1.00 88.31 299 VAL A C 1
ATOM 2463 O O . VAL A 1 299 ? 30.373 6.813 -3.080 1.00 88.31 299 VAL A O 1
ATOM 2466 N N . GLU A 1 300 ? 31.146 6.429 -1.002 1.00 89.19 300 GLU A N 1
ATOM 2467 C CA . GLU A 1 300 ? 32.418 5.842 -1.427 1.00 89.19 300 GLU A CA 1
ATOM 2468 C C . GLU A 1 300 ? 32.194 4.584 -2.282 1.00 89.19 300 GLU A C 1
ATOM 2470 O O . GLU A 1 300 ? 32.724 4.476 -3.391 1.00 89.19 300 GLU A O 1
ATOM 2475 N N . ALA A 1 301 ? 31.344 3.662 -1.819 1.00 89.38 301 ALA A N 1
ATOM 2476 C CA . ALA A 1 301 ? 30.971 2.466 -2.568 1.00 89.38 301 ALA A CA 1
ATOM 2477 C C . ALA A 1 301 ? 30.341 2.815 -3.926 1.00 89.38 301 ALA A C 1
ATOM 2479 O O . ALA A 1 301 ? 30.682 2.210 -4.943 1.00 89.38 301 ALA A O 1
ATOM 2480 N N . GLY A 1 302 ? 29.448 3.809 -3.959 1.00 90.31 302 GLY A N 1
ATOM 2481 C CA . GLY A 1 302 ? 28.803 4.283 -5.183 1.00 90.31 302 GLY A CA 1
ATOM 2482 C C . GLY A 1 302 ? 29.800 4.840 -6.201 1.00 90.31 302 GLY A C 1
ATOM 2483 O O . GLY A 1 302 ? 29.785 4.428 -7.362 1.00 90.31 302 GLY A O 1
ATOM 2484 N N . LEU A 1 303 ? 30.711 5.717 -5.769 1.00 91.00 303 LEU A N 1
ATOM 2485 C CA . LEU A 1 303 ? 31.764 6.277 -6.625 1.00 91.00 303 LEU A CA 1
ATOM 2486 C C . LEU A 1 303 ? 32.697 5.185 -7.165 1.00 91.00 303 LEU A C 1
ATOM 2488 O O . LEU A 1 303 ? 33.037 5.191 -8.353 1.00 91.00 303 LEU A O 1
ATOM 2492 N N . GLN A 1 304 ? 33.060 4.203 -6.332 1.00 90.44 304 GLN A N 1
ATOM 2493 C CA . GLN A 1 304 ? 33.862 3.055 -6.759 1.00 90.44 304 GLN A CA 1
ATOM 2494 C C . GLN A 1 304 ? 33.146 2.222 -7.830 1.00 90.44 304 GLN A C 1
ATOM 2496 O O . GLN A 1 304 ? 33.768 1.879 -8.837 1.00 90.44 304 GLN A O 1
ATOM 2501 N N . VAL A 1 305 ? 31.849 1.937 -7.664 1.00 92.12 305 VAL A N 1
ATOM 2502 C CA . VAL A 1 305 ? 31.047 1.206 -8.662 1.00 92.12 305 VAL A CA 1
ATOM 2503 C C . VAL A 1 305 ? 30.984 1.970 -9.985 1.00 92.12 305 VAL A C 1
ATOM 2505 O O . VAL A 1 305 ? 31.227 1.372 -11.034 1.00 92.12 305 VAL A O 1
ATOM 2508 N N . CYS A 1 306 ? 30.729 3.282 -9.959 1.00 91.81 306 CYS A N 1
ATOM 2509 C CA . CYS A 1 306 ? 30.700 4.111 -11.168 1.00 91.81 306 CYS A CA 1
ATOM 2510 C C . CYS A 1 306 ? 32.048 4.093 -11.905 1.00 91.81 306 CYS A C 1
ATOM 2512 O O . CYS A 1 306 ? 32.095 3.846 -13.111 1.00 91.81 306 CYS A O 1
ATOM 2514 N N . ARG A 1 307 ? 33.161 4.272 -11.181 1.00 91.75 307 ARG A N 1
ATOM 2515 C CA . ARG A 1 307 ? 34.515 4.262 -11.759 1.00 91.75 307 ARG A CA 1
ATOM 2516 C C . ARG A 1 307 ? 34.894 2.896 -12.331 1.00 91.75 307 ARG A C 1
ATOM 2518 O O . ARG A 1 307 ? 35.449 2.817 -13.426 1.00 91.75 307 ARG A O 1
ATOM 2525 N N . GLN A 1 308 ? 34.599 1.816 -11.609 1.00 92.69 308 GLN A N 1
ATOM 2526 C CA . GLN A 1 308 ? 34.859 0.450 -12.074 1.00 92.69 308 GLN A CA 1
ATOM 2527 C C . GLN A 1 308 ? 34.010 0.108 -13.302 1.00 92.69 308 GLN A C 1
ATOM 2529 O O . GLN A 1 308 ? 34.536 -0.456 -14.260 1.00 92.69 308 GLN A O 1
ATOM 2534 N N . GLY A 1 309 ? 32.731 0.495 -13.305 1.00 94.44 309 GLY A N 1
ATOM 2535 C CA . GLY A 1 309 ? 31.828 0.321 -14.440 1.00 94.44 309 GLY A CA 1
ATOM 2536 C C . GLY A 1 309 ? 32.317 1.053 -15.689 1.00 94.44 309 GLY A C 1
ATOM 2537 O O . GLY A 1 309 ? 32.434 0.433 -16.746 1.00 94.44 309 GLY A O 1
ATOM 2538 N N . TYR A 1 310 ? 32.684 2.332 -15.555 1.00 94.25 310 TYR A N 1
ATOM 2539 C CA . TYR A 1 310 ? 33.256 3.126 -16.646 1.00 94.25 310 TYR A CA 1
ATOM 2540 C C . TYR A 1 310 ? 34.528 2.484 -17.212 1.00 94.25 310 TYR A C 1
ATOM 2542 O O . TYR A 1 310 ? 34.623 2.241 -18.414 1.00 94.25 310 TYR A O 1
ATOM 2550 N N . ASN A 1 311 ? 35.481 2.128 -16.345 1.00 93.69 311 ASN A N 1
ATOM 2551 C CA . ASN A 1 311 ? 36.737 1.508 -16.769 1.00 93.69 311 ASN A CA 1
ATOM 2552 C C . ASN A 1 311 ? 36.511 0.163 -17.463 1.00 93.69 311 ASN A C 1
ATOM 2554 O O . ASN A 1 311 ? 37.158 -0.118 -18.466 1.00 93.69 311 ASN A O 1
ATOM 2558 N N . MET A 1 312 ? 35.592 -0.665 -16.962 1.00 95.56 312 MET A N 1
ATOM 2559 C CA . MET A 1 312 ? 35.263 -1.953 -17.573 1.00 95.56 312 MET A CA 1
ATOM 2560 C C . MET A 1 312 ? 34.683 -1.776 -18.981 1.00 95.56 312 MET A C 1
ATOM 2562 O O . MET A 1 312 ? 35.088 -2.485 -19.903 1.00 95.56 312 MET A O 1
ATOM 2566 N N . LEU A 1 313 ? 33.770 -0.819 -19.163 1.00 94.50 313 LEU A N 1
ATOM 2567 C CA . LEU A 1 313 ? 33.195 -0.506 -20.472 1.00 94.50 313 LEU A CA 1
ATOM 2568 C C . LEU A 1 313 ? 34.239 0.084 -21.424 1.00 94.50 313 LEU A C 1
ATOM 2570 O O . LEU A 1 313 ? 34.307 -0.321 -22.582 1.00 94.50 313 LEU A O 1
ATOM 2574 N N . ASN A 1 314 ? 35.095 0.980 -20.938 1.00 92.12 314 ASN A N 1
ATOM 2575 C CA . ASN A 1 314 ? 36.143 1.582 -21.754 1.00 92.12 314 ASN A CA 1
ATOM 2576 C C . ASN A 1 314 ? 37.203 0.547 -22.181 1.00 92.12 314 ASN A C 1
ATOM 2578 O O . ASN A 1 314 ? 37.577 0.469 -23.350 1.00 92.12 314 ASN A O 1
ATOM 2582 N N . LEU A 1 315 ? 37.622 -0.337 -21.268 1.00 94.00 315 LEU A N 1
ATOM 2583 C CA . LEU A 1 315 ? 38.484 -1.478 -21.595 1.00 94.00 315 LEU A CA 1
ATOM 2584 C C . LEU A 1 315 ? 37.831 -2.402 -22.627 1.00 94.00 315 LEU A C 1
ATOM 2586 O O . LEU A 1 315 ? 38.515 -2.896 -23.518 1.00 94.00 315 LEU A O 1
ATOM 2590 N N . PHE A 1 316 ? 36.515 -2.614 -22.549 1.00 94.44 316 PHE A N 1
ATOM 2591 C CA . PHE A 1 316 ? 35.785 -3.407 -23.536 1.00 94.44 316 PHE A CA 1
ATOM 2592 C C . PHE A 1 316 ? 35.784 -2.759 -24.930 1.00 94.44 316 PHE A C 1
ATOM 2594 O O . PHE A 1 316 ? 36.002 -3.461 -25.917 1.00 94.44 316 PHE A O 1
ATOM 2601 N N . ILE A 1 317 ? 35.599 -1.437 -25.019 1.00 92.62 317 ILE A N 1
ATOM 2602 C CA . ILE A 1 317 ? 35.692 -0.661 -26.271 1.00 92.62 317 ILE A CA 1
ATOM 2603 C C . ILE A 1 317 ? 37.086 -0.818 -26.890 1.00 92.62 317 ILE A C 1
ATOM 2605 O O . ILE A 1 317 ? 37.200 -1.137 -28.075 1.00 92.62 317 ILE A O 1
ATOM 2609 N N . HIS A 1 318 ? 38.137 -0.682 -26.078 1.00 91.19 318 HIS A N 1
ATOM 2610 C CA . HIS A 1 318 ? 39.515 -0.877 -26.525 1.00 91.19 318 HIS A CA 1
ATOM 2611 C C . HIS A 1 318 ? 39.812 -2.327 -26.931 1.00 91.19 318 HIS A C 1
ATOM 2613 O O . HIS A 1 318 ? 40.437 -2.546 -27.960 1.00 91.19 318 HIS A O 1
ATOM 2619 N N . CYS A 1 319 ? 39.315 -3.329 -26.200 1.00 94.12 319 CYS A N 1
ATOM 2620 C CA . CYS A 1 319 ? 39.443 -4.742 -26.584 1.00 94.12 319 CYS A CA 1
ATOM 2621 C C . CYS A 1 319 ? 38.722 -5.092 -27.894 1.00 94.12 319 CYS A C 1
ATOM 2623 O O . CYS A 1 319 ? 39.003 -6.134 -28.484 1.00 94.12 319 CYS A O 1
ATOM 2625 N N . LYS A 1 320 ? 37.758 -4.273 -28.322 1.00 93.00 320 LYS A N 1
ATOM 2626 C CA . LYS A 1 320 ? 37.040 -4.415 -29.593 1.00 93.00 320 LYS A CA 1
ATOM 2627 C C . LYS A 1 320 ? 37.606 -3.521 -30.702 1.00 93.00 320 LYS A C 1
ATOM 2629 O O . LYS A 1 320 ? 36.994 -3.453 -31.763 1.00 93.00 320 LYS A O 1
ATOM 2634 N N . ASP A 1 321 ? 38.736 -2.852 -30.460 1.00 89.50 321 ASP A N 1
ATOM 2635 C CA . ASP A 1 321 ? 39.401 -1.924 -31.385 1.00 89.50 321 ASP A CA 1
ATOM 2636 C C . ASP A 1 321 ? 38.494 -0.784 -31.893 1.00 89.50 321 ASP A C 1
ATOM 2638 O O . ASP A 1 321 ? 38.699 -0.215 -32.969 1.00 89.50 321 ASP A O 1
ATOM 2642 N N . LEU A 1 322 ? 37.496 -0.389 -31.094 1.00 89.12 322 LEU A N 1
ATOM 2643 C CA . LEU A 1 322 ? 36.528 0.660 -31.429 1.00 89.12 322 LEU A CA 1
ATOM 2644 C C . LEU A 1 322 ? 37.089 2.059 -31.120 1.00 89.12 322 LEU A C 1
ATOM 2646 O O . LEU A 1 322 ? 36.466 2.857 -30.427 1.00 89.12 322 LEU A O 1
ATOM 2650 N N . ASN A 1 323 ? 38.266 2.385 -31.656 1.00 85.12 323 ASN A N 1
ATOM 2651 C CA . ASN A 1 323 ? 38.979 3.648 -31.381 1.00 85.12 323 ASN A CA 1
ATOM 2652 C C . ASN A 1 323 ? 38.254 4.910 -31.894 1.00 85.12 323 ASN A C 1
ATOM 2654 O O . ASN A 1 323 ? 38.678 6.034 -31.638 1.00 85.12 323 ASN A O 1
ATOM 2658 N N . TYR A 1 324 ? 37.179 4.732 -32.659 1.00 86.50 324 TYR A N 1
ATOM 2659 C CA . TYR A 1 324 ? 36.300 5.795 -33.140 1.00 86.50 324 TYR A CA 1
ATOM 2660 C C . TYR A 1 324 ? 35.151 6.111 -32.173 1.00 86.50 324 TYR A C 1
ATOM 2662 O O . TYR A 1 324 ? 34.370 7.020 -32.450 1.00 86.50 324 TYR A O 1
ATOM 2670 N N . LEU A 1 325 ? 35.010 5.358 -31.082 1.00 90.69 325 LEU A N 1
ATOM 2671 C CA . LEU A 1 325 ? 33.960 5.521 -30.087 1.00 90.69 325 LEU A CA 1
ATOM 2672 C C . LEU A 1 325 ? 34.577 6.048 -28.792 1.00 90.69 325 LEU A C 1
ATOM 2674 O O . LEU A 1 325 ? 35.476 5.427 -28.233 1.00 90.69 325 LEU A O 1
ATOM 2678 N N . HIS A 1 326 ? 34.085 7.185 -28.317 1.00 90.44 326 HIS A N 1
ATOM 2679 C CA . HIS A 1 326 ? 34.444 7.737 -27.019 1.00 90.44 326 HIS A CA 1
ATOM 2680 C C . HIS A 1 326 ? 33.288 7.520 -26.045 1.00 90.44 326 HIS A C 1
ATOM 2682 O O . HIS A 1 326 ? 32.135 7.775 -26.387 1.00 90.44 326 HIS A O 1
ATOM 2688 N N . LEU A 1 327 ? 33.593 7.031 -24.847 1.00 92.44 327 LEU A N 1
ATOM 2689 C CA . LEU A 1 327 ? 32.628 6.930 -23.761 1.00 92.44 327 LEU A CA 1
ATOM 2690 C C . LEU A 1 327 ? 32.863 8.099 -22.808 1.00 92.44 327 LEU A C 1
ATOM 2692 O O . LEU A 1 327 ? 33.937 8.187 -22.208 1.00 92.44 327 LEU A O 1
ATOM 2696 N N . ASP A 1 328 ? 31.866 8.967 -22.679 1.00 92.31 328 ASP A N 1
ATOM 2697 C CA . ASP A 1 328 ? 31.902 10.052 -21.699 1.00 92.31 328 ASP A CA 1
ATOM 2698 C C . ASP A 1 328 ? 31.632 9.536 -20.270 1.00 92.31 328 ASP A C 1
ATOM 2700 O O . ASP A 1 328 ? 31.248 8.375 -20.068 1.00 92.31 328 ASP A O 1
ATOM 2704 N N . TYR A 1 329 ? 31.843 10.373 -19.251 1.00 90.69 329 TYR A N 1
ATOM 2705 C CA . TYR A 1 329 ? 31.710 9.950 -17.850 1.00 90.69 329 TYR A CA 1
ATOM 2706 C C . TYR A 1 329 ? 30.255 9.736 -17.404 1.00 90.69 329 TYR A C 1
ATOM 2708 O O . TYR A 1 329 ? 30.020 9.028 -16.422 1.00 90.69 329 TYR A O 1
ATOM 2716 N N . ASN A 1 330 ? 29.280 10.242 -18.167 1.00 91.69 330 ASN A N 1
ATOM 2717 C CA . ASN A 1 330 ? 27.853 9.946 -18.006 1.00 91.69 330 ASN A CA 1
ATOM 2718 C C . ASN A 1 330 ? 27.409 8.682 -18.779 1.00 91.69 330 ASN A C 1
ATOM 2720 O O . ASN A 1 330 ? 26.220 8.356 -18.809 1.00 91.69 330 ASN A O 1
ATOM 2724 N N . VAL A 1 331 ? 28.363 7.912 -19.321 1.00 91.62 331 VAL A N 1
ATOM 2725 C CA . VAL A 1 331 ? 28.169 6.612 -19.989 1.00 91.62 331 VAL A CA 1
ATOM 2726 C C . VAL A 1 331 ? 27.391 6.723 -21.309 1.00 91.62 331 VAL A C 1
ATOM 2728 O O . VAL A 1 331 ? 26.748 5.771 -21.758 1.00 91.62 331 VAL A O 1
ATOM 2731 N N . ASN A 1 332 ? 27.479 7.865 -21.989 1.00 91.06 332 ASN A N 1
ATOM 2732 C CA . ASN A 1 332 ? 26.985 8.025 -23.349 1.00 91.06 332 ASN A CA 1
ATOM 2733 C C . ASN A 1 332 ? 28.101 7.698 -24.354 1.00 91.06 332 ASN A C 1
ATOM 2735 O O . ASN A 1 332 ? 29.146 8.357 -24.380 1.00 91.06 332 ASN A O 1
ATOM 2739 N N . PRO A 1 333 ? 27.901 6.700 -25.230 1.00 90.88 333 PRO A N 1
ATOM 2740 C CA . PRO A 1 333 ? 28.834 6.431 -26.311 1.00 90.88 333 PRO A CA 1
ATOM 2741 C C . PRO A 1 333 ? 28.675 7.489 -27.414 1.00 90.88 333 PRO A C 1
ATOM 2743 O O . PRO A 1 333 ? 27.632 7.580 -28.065 1.00 90.88 333 PRO A O 1
ATOM 2746 N N . LYS A 1 334 ? 29.723 8.278 -27.648 1.00 89.75 334 LYS A N 1
ATOM 2747 C CA . LYS A 1 334 ? 29.790 9.335 -28.664 1.00 89.75 334 LYS A CA 1
ATOM 2748 C C . LYS A 1 334 ? 30.765 8.935 -29.780 1.00 89.75 334 LYS A C 1
ATOM 2750 O O . LYS A 1 334 ? 31.910 8.578 -29.498 1.00 89.75 334 LYS A O 1
ATOM 2755 N N . PRO A 1 335 ? 30.362 8.982 -31.062 1.00 90.12 335 PRO A N 1
ATOM 2756 C CA . PRO A 1 335 ? 31.296 8.759 -32.155 1.00 90.12 335 PRO A CA 1
ATOM 2757 C C . PRO A 1 335 ? 32.244 9.954 -32.295 1.00 90.12 335 PRO A C 1
ATOM 2759 O O . PRO A 1 335 ? 31.814 11.099 -32.398 1.00 90.12 335 PRO A O 1
ATOM 2762 N N . VAL A 1 336 ? 33.544 9.681 -32.344 1.00 83.88 336 VAL A N 1
ATOM 2763 C CA . VAL A 1 336 ? 34.599 10.691 -32.532 1.00 83.88 336 VAL A CA 1
ATOM 2764 C C . VAL A 1 336 ? 34.648 11.170 -33.989 1.00 83.88 336 VAL A C 1
ATOM 2766 O O . VAL A 1 336 ? 35.106 12.274 -34.277 1.00 83.88 336 VAL A O 1
ATOM 2769 N N . LYS A 1 337 ? 34.177 10.344 -34.932 1.00 79.69 337 LYS A N 1
ATOM 2770 C CA . LYS A 1 337 ? 34.119 10.645 -36.370 1.00 79.69 337 LYS A CA 1
ATOM 2771 C C . LYS A 1 337 ? 32.783 10.194 -36.953 1.00 79.69 337 LYS A C 1
ATOM 2773 O O . LYS A 1 337 ? 32.191 9.235 -36.468 1.00 79.69 337 LYS A O 1
ATOM 2778 N N . THR A 1 338 ? 32.324 10.863 -38.010 1.00 72.69 338 THR A N 1
ATOM 2779 C CA . THR A 1 338 ? 31.147 10.425 -38.773 1.00 72.69 338 THR A CA 1
ATOM 2780 C C . THR A 1 338 ? 31.413 9.061 -39.390 1.00 72.69 338 THR A C 1
ATOM 2782 O O . THR A 1 338 ? 32.401 8.894 -40.108 1.00 72.69 338 THR A O 1
ATOM 2785 N N . PHE A 1 339 ? 30.528 8.108 -39.116 1.00 64.69 339 PHE A N 1
ATOM 2786 C CA . PHE A 1 339 ? 30.553 6.804 -39.758 1.00 64.69 339 PHE A CA 1
ATOM 2787 C C . PHE A 1 339 ? 30.363 6.977 -41.263 1.00 64.69 339 PHE A C 1
ATOM 2789 O O . PHE A 1 339 ? 29.422 7.634 -41.705 1.00 64.69 339 PHE A O 1
ATOM 2796 N N . ILE A 1 340 ? 31.285 6.415 -42.035 1.00 66.75 340 ILE A N 1
ATOM 2797 C CA . ILE A 1 340 ? 31.055 6.134 -43.445 1.00 66.75 340 ILE A CA 1
ATOM 2798 C C . ILE A 1 340 ? 30.567 4.691 -43.451 1.00 66.75 340 ILE A C 1
ATOM 2800 O O . ILE A 1 340 ? 31.233 3.829 -42.877 1.00 66.75 340 ILE A O 1
ATOM 2804 N N . ASP A 1 341 ? 29.376 4.456 -43.999 1.00 61.50 341 ASP A N 1
ATOM 2805 C CA . ASP A 1 341 ? 28.818 3.114 -44.111 1.00 61.50 341 ASP A CA 1
ATOM 2806 C C . ASP A 1 341 ? 29.768 2.251 -44.949 1.00 61.50 341 ASP A C 1
ATOM 2808 O O . ASP A 1 341 ? 29.771 2.339 -46.178 1.00 61.50 341 ASP A O 1
ATOM 2812 N N . ASP A 1 342 ? 30.545 1.383 -44.304 1.00 55.41 342 ASP A N 1
ATOM 2813 C CA . ASP A 1 342 ? 31.153 0.242 -44.983 1.00 55.41 342 ASP A CA 1
ATOM 2814 C C . ASP A 1 342 ? 30.046 -0.794 -45.237 1.00 55.41 342 ASP A C 1
ATOM 2816 O O . ASP A 1 342 ? 29.943 -1.836 -44.589 1.00 55.41 342 ASP A O 1
ATOM 2820 N N . GLN A 1 343 ? 29.174 -0.500 -46.207 1.00 45.94 343 GLN A N 1
ATOM 2821 C CA . GLN A 1 343 ? 28.522 -1.560 -46.964 1.00 45.94 343 GLN A CA 1
ATOM 2822 C C . GLN A 1 343 ? 29.554 -2.155 -47.921 1.00 45.94 343 GLN A C 1
ATOM 2824 O O . GLN A 1 343 ? 29.710 -1.691 -49.049 1.00 45.94 343 GLN A O 1
ATOM 2829 N N . GLY A 1 344 ? 30.247 -3.201 -47.473 1.00 49.66 344 GLY A N 1
ATOM 2830 C CA . GLY A 1 344 ? 31.025 -4.047 -48.372 1.00 49.66 344 GLY A CA 1
ATOM 2831 C C . GLY A 1 344 ? 32.172 -4.809 -47.723 1.00 49.66 344 GLY A C 1
ATOM 2832 O O . GLY A 1 344 ? 33.325 -4.438 -47.920 1.00 49.66 344 GLY A O 1
ATOM 2833 N N . ALA A 1 345 ? 31.856 -5.915 -47.047 1.00 35.84 345 ALA A N 1
ATOM 2834 C CA . ALA A 1 345 ? 32.686 -7.123 -47.019 1.00 35.84 345 ALA A CA 1
ATOM 2835 C C . ALA A 1 345 ? 31.818 -8.342 -46.688 1.00 35.84 345 ALA A C 1
ATOM 2837 O O . ALA A 1 345 ? 31.118 -8.296 -45.650 1.00 35.84 345 ALA A O 1
#

pLDDT: mean 79.52, std 14.62, range [35.84, 95.56]

InterPro domains:
  IPR012591 PRO8NT domain [PF08082] (1-62)
  IPR012592 PROCN domain [PF08083] (241-339)
  IPR027652 Pre-mRNA-processing-splicing factor 8 [PTHR11140] (80-339)

Secondary structure (DSSP, 8-state):
-HHHHHHHHHH-S---PPPSS-S-TTSPPPPHHHHTTTSPPPPP--PPPPTTTTTTTTTTTTT-SS--S----------TTTTTT-SHHHHHHHHHTT---TTS-----S-S---TTTTTT-GGG-TTT---SS---HHHHHHTHHHH-S---S--PPP---PPP-PPP---TTS-SS---TTSPP--GGGS-TTS----HHHHHS-TTSTTTTS----TT---TTTTS-S--S----S-S------GGG--TTHHHHTSPPPTT--HHHHHHHHHHHHHHHH--------------HHHHHHHHHHHHHHHHHHHHHHTT-TTEEE-TT--EEESSPPP-----

Mean predicted aligned error: 13.25 Å

Nearest PDB structures (foldseek):
  8c6j-assembly1_A  TM=8.556E-01  e=2.427E-27  Homo sapiens
  8qzs-assembly1_A  TM=8.560E-01  e=3.891E-27  Homo sapiens
  6qdv-assembly1_A  TM=8.557E-01  e=3.668E-27  Homo sapiens
  9esi-assembly1_A  TM=8.694E-01  e=2.285E-25  Schizosaccharomyces pombe
  9esh-assembly1_A  TM=8.763E-01  e=6.612E-25  Schizosaccharomyces pombe

Organism: NCBI:txid1314785